Protein AF-A0A916WTD6-F1 (afdb_monomer_lite)

Foldseek 3Di:
DVVVVVVVVVVVVVVVCVVVCVCVCVVPVLLQPAPFLAADPPVLLLVLVVVVDDPLKAWFKWFRDDGRGFIWTAIQQRKIWTARGVRSHTSDIRGHDNVSSPDRFDDQQDDPVLLCVQCVVVQVPFAWGMWGDQGDVHQWIWTFGDDDDRTWIWTAHRVPRHIDTDDPPPPVPVVVCPDPCVVVVVVVVVVVVCVVVVPPDDDDDD

Organism: NCBI:txid1779358

Sequence (206 aa):
MKRLGLLILFIAAAAALWTSGVADPWIHPARHRVSGTGLLPLDSYADAAARALPAGTGLARLTLPDGRAPVTVEATDGSLIYLDPPTAAVLDVEPGDPQDAAARPPLPVLPLTAVLLAARPLVNGAPLRRIDWPGGHAPDWTLRFAGRGRGATVKVADDTGTATPARAERASVARAARGPWAWIGAAAVLGAALVALGLRRRPKRR

pLDDT: mean 82.31, std 17.65, range [43.88, 98.5]

Radius of gyration: 22.88 Å; chains: 1; bounding box: 40×51×81 Å

Structure (mmCIF, N/CA/C/O backbone):
data_AF-A0A916WTD6-F1
#
_entry.id   AF-A0A916WTD6-F1
#
loop_
_atom_site.group_PDB
_atom_site.id
_atom_site.type_symbol
_atom_site.label_atom_id
_atom_site.label_alt_id
_atom_site.label_comp_id
_atom_site.label_asym_id
_atom_site.label_entity_id
_atom_site.label_seq_id
_atom_site.pdbx_PDB_ins_code
_atom_site.Cartn_x
_atom_site.Cartn_y
_atom_site.Cartn_z
_atom_site.occupancy
_atom_site.B_iso_or_equiv
_atom_site.auth_seq_id
_atom_site.auth_comp_id
_atom_site.auth_asym_id
_atom_site.auth_atom_id
_atom_site.pdbx_PDB_model_num
ATOM 1 N N . MET A 1 1 ? 8.829 25.565 -42.986 1.00 62.28 1 MET A N 1
ATOM 2 C CA . MET A 1 1 ? 8.069 25.791 -41.730 1.00 62.28 1 MET A CA 1
ATOM 3 C C . MET A 1 1 ? 7.181 24.614 -41.292 1.00 62.28 1 MET A C 1
ATOM 5 O O . MET A 1 1 ? 7.143 24.348 -40.105 1.00 62.28 1 MET A O 1
ATOM 9 N N . LYS A 1 2 ? 6.524 23.843 -42.180 1.00 66.12 2 LYS A N 1
ATOM 10 C CA . LYS A 1 2 ? 5.640 22.720 -41.764 1.00 66.12 2 LYS A CA 1
ATOM 11 C C . LYS A 1 2 ? 6.336 21.523 -41.085 1.00 66.12 2 LYS A C 1
ATOM 13 O O . LYS A 1 2 ? 5.718 20.857 -40.267 1.00 66.12 2 LYS A O 1
ATOM 18 N N . ARG A 1 3 ? 7.611 21.257 -41.396 1.00 74.25 3 ARG A N 1
ATOM 19 C CA . ARG A 1 3 ? 8.369 20.124 -40.824 1.00 74.25 3 ARG A CA 1
ATOM 20 C C . ARG A 1 3 ? 8.747 20.321 -39.347 1.00 74.25 3 ARG A C 1
ATOM 22 O O . ARG A 1 3 ? 8.860 19.342 -38.626 1.00 74.25 3 ARG A O 1
ATOM 29 N N . LEU A 1 4 ? 8.874 21.572 -38.895 1.00 78.69 4 LEU A N 1
ATOM 30 C CA . LEU A 1 4 ? 9.248 21.886 -37.512 1.00 78.69 4 LEU A CA 1
ATOM 31 C C . LEU A 1 4 ? 8.091 21.633 -36.529 1.00 78.69 4 LEU A C 1
ATOM 33 O O . LEU A 1 4 ? 8.305 21.075 -35.462 1.00 78.69 4 LEU A O 1
ATOM 37 N N . GLY A 1 5 ? 6.853 21.967 -36.915 1.00 78.00 5 GLY A N 1
ATOM 38 C CA . GLY A 1 5 ? 5.676 21.725 -36.069 1.00 78.00 5 GLY A CA 1
ATOM 39 C C . GLY A 1 5 ? 5.383 20.238 -35.838 1.00 78.00 5 GLY A C 1
ATOM 40 O O . GLY A 1 5 ? 5.011 19.854 -34.735 1.00 78.00 5 GLY A O 1
ATOM 41 N N . LEU A 1 6 ? 5.610 19.392 -36.851 1.00 85.12 6 LEU A N 1
ATOM 42 C CA . LEU A 1 6 ? 5.445 17.940 -36.718 1.00 85.12 6 LEU A CA 1
ATOM 43 C C . LEU A 1 6 ? 6.483 17.333 -35.762 1.00 85.12 6 LEU A C 1
ATOM 45 O O . LEU A 1 6 ? 6.143 16.464 -34.966 1.00 85.12 6 LEU A O 1
ATOM 49 N N . LEU A 1 7 ? 7.726 17.819 -35.817 1.00 84.75 7 LEU A N 1
ATOM 50 C CA . LEU A 1 7 ? 8.800 17.361 -34.938 1.00 84.75 7 LEU A CA 1
ATOM 51 C C . LEU A 1 7 ? 8.510 17.696 -33.467 1.00 84.75 7 LEU A C 1
ATOM 53 O O . LEU A 1 7 ? 8.631 16.826 -32.611 1.00 84.75 7 LEU A O 1
ATOM 57 N N . ILE A 1 8 ? 8.067 18.925 -33.178 1.00 84.44 8 ILE A N 1
ATOM 58 C CA . ILE A 1 8 ? 7.722 19.348 -31.809 1.00 84.44 8 ILE A CA 1
ATOM 59 C C . ILE A 1 8 ? 6.567 18.506 -31.249 1.00 84.44 8 ILE A C 1
ATOM 61 O O . ILE A 1 8 ? 6.623 18.082 -30.097 1.00 84.44 8 ILE A O 1
ATOM 65 N N . LEU A 1 9 ? 5.550 18.208 -32.067 1.00 87.19 9 LEU A N 1
ATOM 66 C CA . LEU A 1 9 ? 4.433 17.356 -31.653 1.00 87.19 9 LEU A CA 1
ATOM 67 C C . LEU A 1 9 ? 4.896 15.934 -31.302 1.00 87.19 9 LEU A C 1
ATOM 69 O O . LEU A 1 9 ? 4.457 15.382 -30.298 1.00 87.19 9 LEU A O 1
ATOM 73 N N . PHE A 1 10 ? 5.804 15.361 -32.096 1.00 84.62 10 PHE A N 1
ATOM 74 C CA . PHE A 1 10 ? 6.371 14.039 -31.823 1.00 84.62 10 PHE A CA 1
ATOM 75 C C . PHE A 1 10 ? 7.172 14.005 -30.518 1.00 84.62 10 PHE A C 1
ATOM 77 O O . PHE A 1 10 ? 7.020 13.067 -29.742 1.00 84.62 10 PHE A O 1
ATOM 84 N N . ILE A 1 11 ? 7.977 15.037 -30.246 1.00 84.19 11 ILE A N 1
ATOM 85 C CA . ILE A 1 11 ? 8.755 15.136 -29.002 1.00 84.19 11 ILE A CA 1
ATOM 86 C C . ILE A 1 11 ? 7.822 15.246 -27.790 1.00 84.19 11 ILE A C 1
ATOM 88 O O . ILE A 1 11 ? 8.019 14.545 -26.801 1.00 84.19 11 ILE A O 1
ATOM 92 N N . ALA A 1 12 ? 6.774 16.070 -27.873 1.00 78.00 12 ALA A N 1
ATOM 93 C CA . ALA A 1 12 ? 5.800 16.207 -26.793 1.00 78.00 12 ALA A CA 1
ATOM 94 C C . ALA A 1 12 ? 5.032 14.899 -26.534 1.00 78.00 12 ALA A C 1
ATOM 96 O O . ALA A 1 12 ? 4.837 14.516 -25.382 1.00 78.00 12 ALA A O 1
ATOM 97 N N . ALA A 1 13 ? 4.638 14.187 -27.595 1.00 75.00 13 ALA A N 1
ATOM 98 C CA . ALA A 1 13 ? 3.977 12.890 -27.478 1.00 75.00 13 ALA A CA 1
ATOM 99 C C . ALA A 1 13 ? 4.906 11.823 -26.875 1.00 75.00 13 ALA A C 1
ATOM 101 O O . ALA A 1 13 ? 4.480 11.066 -26.006 1.00 75.00 13 ALA A O 1
ATOM 102 N N . ALA A 1 14 ? 6.177 11.792 -27.283 1.00 75.25 14 ALA A N 1
ATOM 103 C CA . ALA A 1 14 ? 7.173 10.881 -26.725 1.00 75.25 14 ALA A CA 1
ATOM 104 C C . ALA A 1 14 ? 7.442 11.166 -25.239 1.00 75.25 14 ALA A C 1
ATOM 106 O O . ALA A 1 14 ? 7.468 10.237 -24.437 1.00 75.25 14 ALA A O 1
ATOM 107 N N . ALA A 1 15 ? 7.560 12.441 -24.855 1.00 73.44 15 ALA A N 1
ATOM 108 C CA . ALA A 1 15 ? 7.724 12.841 -23.460 1.00 73.44 15 ALA A CA 1
ATOM 109 C C . ALA A 1 15 ? 6.506 12.450 -22.603 1.00 73.44 15 ALA A C 1
ATOM 111 O O . ALA A 1 15 ? 6.673 11.916 -21.511 1.00 73.44 15 ALA A O 1
ATOM 112 N N . ALA A 1 16 ? 5.285 12.647 -23.111 1.00 71.88 16 ALA A N 1
ATOM 113 C CA . ALA A 1 16 ? 4.060 12.240 -22.419 1.00 71.88 16 ALA A CA 1
ATOM 114 C C . ALA A 1 16 ? 3.939 10.712 -22.271 1.00 71.88 16 ALA A C 1
ATOM 116 O O . ALA A 1 16 ? 3.434 10.217 -21.263 1.00 71.88 16 ALA A O 1
ATOM 117 N N . LEU A 1 17 ? 4.410 9.949 -23.260 1.00 71.69 17 LEU A N 1
ATOM 118 C CA . LEU A 1 17 ? 4.449 8.488 -23.182 1.00 71.69 17 LEU A CA 1
ATOM 119 C C . LEU A 1 17 ? 5.461 8.008 -22.132 1.00 71.69 17 LEU A C 1
ATOM 121 O O . LEU A 1 17 ? 5.194 7.062 -21.397 1.00 71.69 17 LEU A O 1
ATOM 125 N N . TRP A 1 18 ? 6.602 8.688 -22.032 1.00 68.75 18 TRP A N 1
ATOM 126 C CA . TRP A 1 18 ? 7.618 8.391 -21.025 1.00 68.75 18 TRP A CA 1
ATOM 127 C C . TRP A 1 18 ? 7.117 8.643 -19.600 1.00 68.75 18 TRP A C 1
ATOM 129 O O . TRP A 1 18 ? 7.332 7.819 -18.719 1.00 68.75 18 TRP A O 1
ATOM 139 N N . THR A 1 19 ? 6.384 9.734 -19.370 1.00 69.50 19 THR A N 1
ATOM 140 C CA . THR A 1 19 ? 5.889 10.079 -18.026 1.00 69.50 19 THR A CA 1
ATOM 141 C C . THR A 1 19 ? 4.649 9.299 -17.593 1.00 69.50 19 THR A C 1
ATOM 143 O O . THR A 1 19 ? 4.322 9.286 -16.410 1.00 69.50 19 THR A O 1
ATOM 146 N N . SER A 1 20 ? 3.947 8.640 -18.517 1.00 67.62 20 SER A N 1
ATOM 147 C CA . SER A 1 20 ? 2.714 7.895 -18.218 1.00 67.62 20 SER A CA 1
ATOM 148 C C . SER A 1 20 ? 2.947 6.448 -17.773 1.00 67.62 20 SER A C 1
ATOM 150 O O . SER A 1 20 ? 1.980 5.729 -17.528 1.00 67.62 20 SER A O 1
ATOM 152 N N . GLY A 1 21 ? 4.205 6.002 -17.664 1.00 72.69 21 GLY A N 1
ATOM 153 C CA . GLY A 1 21 ? 4.559 4.656 -17.194 1.00 72.69 21 GLY A CA 1
ATOM 154 C C . GLY A 1 21 ? 4.261 3.528 -18.190 1.00 72.69 21 GLY A C 1
ATOM 155 O O . GLY A 1 21 ? 4.584 2.376 -17.931 1.00 72.69 21 GLY A O 1
ATOM 156 N N . VAL A 1 22 ? 3.702 3.827 -19.368 1.00 80.81 22 VAL A N 1
ATOM 157 C CA . VAL A 1 22 ? 3.390 2.821 -20.407 1.00 80.81 22 VAL A CA 1
ATOM 158 C C . VAL A 1 22 ? 4.637 2.202 -21.037 1.00 80.81 22 VAL A C 1
ATOM 160 O O . VAL A 1 22 ? 4.557 1.115 -21.605 1.00 80.81 22 VAL A O 1
ATOM 163 N N . ALA A 1 23 ? 5.782 2.880 -20.942 1.00 84.19 23 ALA A N 1
ATOM 164 C CA . ALA A 1 23 ? 7.065 2.351 -21.392 1.00 84.19 23 ALA A CA 1
ATOM 165 C C . ALA A 1 23 ? 7.711 1.395 -20.372 1.00 84.19 23 ALA A C 1
ATOM 167 O O . ALA A 1 23 ? 8.549 0.585 -20.763 1.00 84.19 23 ALA A O 1
ATOM 168 N N . ASP A 1 24 ? 7.313 1.452 -19.098 1.00 86.12 24 ASP A N 1
ATOM 169 C CA . ASP A 1 24 ? 7.965 0.701 -18.019 1.00 86.12 24 ASP A CA 1
ATOM 170 C C . ASP A 1 24 ? 7.970 -0.826 -18.256 1.00 86.12 24 ASP A C 1
ATOM 172 O O . ASP A 1 24 ? 9.040 -1.425 -18.154 1.00 86.12 24 ASP A O 1
ATOM 176 N N . PRO A 1 25 ? 6.881 -1.470 -18.733 1.00 89.62 25 PRO A N 1
ATOM 177 C CA . PRO A 1 25 ? 6.908 -2.901 -19.055 1.00 89.62 25 PRO A CA 1
ATOM 178 C C . PRO A 1 25 ? 7.885 -3.297 -20.165 1.00 89.62 25 PRO A C 1
ATOM 180 O O . PRO A 1 25 ? 8.308 -4.450 -20.231 1.00 89.62 25 PRO A O 1
ATOM 183 N N . TRP A 1 26 ? 8.238 -2.364 -21.050 1.00 89.69 26 TRP A N 1
ATOM 184 C CA . TRP A 1 26 ? 9.166 -2.612 -22.153 1.00 89.69 26 TRP A CA 1
ATOM 185 C C . TRP A 1 26 ? 10.620 -2.451 -21.719 1.00 89.69 26 TRP A C 1
ATOM 187 O O . TRP A 1 26 ? 11.481 -3.195 -22.183 1.00 89.69 26 TRP A O 1
ATOM 197 N N . ILE A 1 27 ? 10.887 -1.486 -20.838 1.00 91.69 27 ILE A N 1
ATOM 198 C CA . ILE A 1 27 ? 12.232 -1.184 -20.335 1.00 91.69 27 ILE A CA 1
ATOM 199 C C . ILE A 1 27 ? 12.608 -2.162 -19.216 1.00 91.69 27 ILE A C 1
ATOM 201 O O . ILE A 1 27 ? 13.723 -2.680 -19.190 1.00 91.69 27 ILE A O 1
ATOM 205 N N . HIS A 1 28 ? 11.655 -2.478 -18.339 1.00 92.94 28 HIS A N 1
ATOM 206 C CA . HIS A 1 28 ? 11.843 -3.326 -17.168 1.00 92.94 28 HIS A CA 1
ATOM 207 C C . HIS A 1 28 ? 10.878 -4.520 -17.179 1.00 92.94 28 HIS A C 1
ATOM 209 O O . HIS A 1 28 ? 10.047 -4.672 -16.282 1.00 92.94 28 HIS A O 1
ATOM 215 N N . PRO A 1 29 ? 10.986 -5.432 -18.164 1.00 94.81 29 PRO A N 1
ATOM 216 C CA . PRO A 1 29 ? 10.036 -6.532 -18.313 1.00 94.81 29 PRO A CA 1
ATOM 217 C C . PRO A 1 29 ? 10.002 -7.468 -17.098 1.00 94.81 29 PRO A C 1
ATOM 219 O O . PRO A 1 29 ? 8.979 -8.098 -16.849 1.00 94.81 29 PRO A O 1
ATOM 222 N N . ALA A 1 30 ? 11.091 -7.555 -16.323 1.00 94.38 30 ALA A N 1
ATOM 223 C CA . ALA A 1 30 ? 11.148 -8.351 -15.098 1.00 94.38 30 ALA A CA 1
ATOM 224 C C . ALA A 1 30 ? 10.125 -7.888 -14.040 1.00 94.38 30 ALA A C 1
ATOM 226 O O . ALA A 1 30 ? 9.460 -8.738 -13.449 1.00 94.38 30 ALA A O 1
ATOM 227 N N . ARG A 1 31 ? 9.908 -6.570 -13.893 1.00 94.62 31 ARG A N 1
ATOM 228 C CA . ARG A 1 31 ? 8.945 -5.965 -12.948 1.00 94.62 31 ARG A CA 1
ATOM 229 C C . ARG A 1 31 ? 7.499 -6.378 -13.216 1.00 94.62 31 ARG A C 1
ATOM 231 O O . ARG A 1 31 ? 6.668 -6.347 -12.317 1.00 94.62 31 ARG A O 1
ATOM 238 N N . HIS A 1 32 ? 7.202 -6.782 -14.453 1.00 94.50 32 HIS A N 1
ATOM 239 C CA . HIS A 1 32 ? 5.848 -7.080 -14.931 1.00 94.50 32 HIS A CA 1
ATOM 240 C C . HIS A 1 32 ? 5.604 -8.570 -15.187 1.00 94.50 32 HIS A C 1
ATOM 242 O O . HIS A 1 32 ? 4.541 -8.940 -15.688 1.00 94.50 32 HIS A O 1
ATOM 248 N N . ARG A 1 33 ? 6.548 -9.455 -14.832 1.00 94.94 33 ARG A N 1
ATOM 249 C CA . ARG A 1 33 ? 6.360 -10.917 -14.898 1.00 94.94 33 ARG A CA 1
ATOM 250 C C . ARG A 1 33 ? 5.518 -11.430 -13.729 1.00 94.94 33 ARG A C 1
ATOM 252 O O . ARG A 1 33 ? 5.967 -12.256 -12.941 1.00 94.94 33 ARG A O 1
ATOM 259 N N . VAL A 1 34 ? 4.284 -10.949 -13.638 1.00 96.44 34 VAL A N 1
ATOM 260 C CA . VAL A 1 34 ? 3.320 -11.430 -12.646 1.00 96.44 34 VAL A CA 1
ATOM 261 C C . VAL A 1 34 ? 2.823 -12.828 -13.015 1.00 96.44 34 VAL A C 1
ATOM 263 O O . VAL A 1 34 ? 2.502 -13.104 -14.175 1.00 96.44 34 VAL A O 1
ATOM 266 N N . SER A 1 35 ? 2.740 -13.720 -12.035 1.00 96.38 35 SER A N 1
ATOM 267 C CA . SER A 1 35 ? 2.304 -15.105 -12.234 1.00 96.38 35 SER A CA 1
ATOM 268 C C . SER A 1 35 ? 0.776 -15.250 -12.259 1.00 96.38 35 SER A C 1
ATOM 270 O O . SER A 1 35 ? 0.247 -16.253 -12.742 1.00 96.38 35 SER A O 1
ATOM 272 N N . GLY A 1 36 ? 0.039 -14.228 -11.809 1.00 95.44 36 GLY A N 1
ATOM 273 C CA . GLY A 1 36 ? -1.421 -14.216 -11.794 1.00 95.44 36 GLY A CA 1
ATOM 274 C C . GLY A 1 36 ? -2.015 -12.917 -11.246 1.00 95.44 36 GLY A C 1
ATOM 275 O O . GLY A 1 36 ? -1.309 -11.947 -10.997 1.00 95.44 36 GLY A O 1
ATOM 276 N N . THR A 1 37 ? -3.339 -12.900 -11.070 1.00 95.62 37 THR A N 1
ATOM 277 C CA . THR A 1 37 ? -4.095 -11.739 -10.550 1.00 95.62 37 THR A CA 1
ATOM 278 C C . THR A 1 37 ? -4.685 -11.971 -9.158 1.00 95.62 37 THR A C 1
ATOM 280 O O . THR A 1 37 ? -5.452 -11.142 -8.674 1.00 95.62 37 THR A O 1
ATOM 283 N N . GLY A 1 38 ? -4.410 -13.124 -8.540 1.00 96.25 38 GLY A N 1
ATOM 284 C CA . GLY A 1 38 ? -4.837 -13.397 -7.169 1.00 96.25 38 GLY A CA 1
ATOM 285 C C . GLY A 1 38 ? -4.124 -12.453 -6.207 1.00 96.25 38 GLY A C 1
ATOM 286 O O . GLY A 1 38 ? -2.925 -12.241 -6.355 1.00 96.25 38 GLY A O 1
ATOM 287 N N . LEU A 1 39 ? -4.854 -11.878 -5.250 1.00 97.19 39 LEU A N 1
ATOM 288 C CA . LEU A 1 39 ? -4.262 -11.075 -4.182 1.00 97.19 39 LEU A CA 1
ATOM 289 C C . LEU A 1 39 ? -4.179 -11.900 -2.896 1.00 97.19 39 LEU A C 1
ATOM 291 O O . LEU A 1 39 ? -5.141 -12.575 -2.525 1.00 97.19 39 LEU A O 1
ATOM 295 N N . LEU A 1 40 ? -3.035 -11.817 -2.224 1.00 97.62 40 LEU A N 1
ATOM 296 C CA . LEU A 1 40 ? -2.794 -12.351 -0.890 1.00 97.62 40 LEU A CA 1
ATOM 297 C C . LEU A 1 40 ? -3.265 -11.364 0.194 1.00 97.62 40 LEU A C 1
ATOM 299 O O . LEU A 1 40 ? -3.562 -10.200 -0.105 1.00 97.62 40 LEU A O 1
ATOM 303 N N . PRO A 1 41 ? -3.335 -11.801 1.466 1.00 96.50 41 PRO A N 1
ATOM 304 C CA . PRO A 1 41 ? -3.469 -10.886 2.593 1.00 96.50 41 PRO A CA 1
ATOM 305 C C . PRO A 1 41 ? -2.389 -9.795 2.566 1.00 96.50 41 PRO A C 1
ATOM 307 O O . PRO A 1 41 ? -1.238 -10.048 2.220 1.00 96.50 41 PRO A O 1
ATOM 310 N N . LEU A 1 42 ? -2.762 -8.574 2.953 1.00 96.00 42 LEU A N 1
ATOM 311 C CA . LEU A 1 42 ? -1.885 -7.400 2.861 1.00 96.00 42 LEU A CA 1
ATOM 312 C C . LEU A 1 42 ? -0.602 -7.527 3.685 1.00 96.00 42 LEU A C 1
ATOM 314 O O . LEU A 1 42 ? 0.452 -7.086 3.228 1.00 96.00 42 LEU A O 1
ATOM 318 N N . ASP A 1 43 ? -0.686 -8.175 4.848 1.00 95.56 43 ASP A N 1
ATOM 319 C CA . ASP A 1 43 ? 0.471 -8.426 5.708 1.00 95.56 43 ASP A CA 1
ATOM 320 C C . ASP A 1 43 ? 1.540 -9.259 4.979 1.00 95.56 43 ASP A C 1
ATOM 322 O O . ASP A 1 43 ? 2.726 -8.992 5.122 1.00 95.56 43 ASP A O 1
ATOM 326 N N . SER A 1 44 ? 1.148 -10.174 4.080 1.00 97.38 44 SER A N 1
ATOM 327 C CA . SER A 1 44 ? 2.103 -10.970 3.295 1.00 97.38 44 SER A CA 1
ATOM 328 C C . SER A 1 44 ? 2.971 -10.113 2.370 1.00 97.38 44 SER A C 1
ATOM 330 O O . SER A 1 44 ? 4.158 -10.395 2.208 1.00 97.38 44 SER A O 1
ATOM 332 N N . TYR A 1 45 ? 2.407 -9.054 1.782 1.00 98.06 45 TYR A N 1
ATOM 333 C CA . TYR A 1 45 ? 3.174 -8.114 0.962 1.00 98.06 45 TYR A CA 1
ATOM 334 C C . TYR A 1 45 ? 4.049 -7.197 1.814 1.00 98.06 45 TYR A C 1
ATOM 336 O O . TYR A 1 45 ? 5.194 -6.948 1.445 1.00 98.06 45 TYR A O 1
ATOM 344 N N . ALA A 1 46 ? 3.526 -6.709 2.944 1.00 96.25 46 ALA A N 1
ATOM 345 C CA . ALA A 1 46 ? 4.287 -5.872 3.868 1.00 96.25 46 ALA A CA 1
ATOM 346 C C . ALA A 1 46 ? 5.505 -6.630 4.425 1.00 96.25 46 ALA A C 1
ATOM 348 O O . ALA A 1 46 ? 6.615 -6.104 4.392 1.00 96.25 46 ALA A O 1
ATOM 349 N N . ASP A 1 47 ? 5.327 -7.889 4.829 1.00 96.50 47 ASP A N 1
ATOM 350 C CA . ASP A 1 47 ? 6.400 -8.762 5.313 1.00 96.50 47 ASP A CA 1
ATOM 351 C C . ASP A 1 47 ? 7.427 -9.077 4.216 1.00 96.50 47 ASP A C 1
ATOM 353 O O . ASP A 1 47 ? 8.636 -9.069 4.457 1.00 96.50 47 ASP A O 1
ATOM 357 N N . ALA A 1 48 ? 6.968 -9.363 2.992 1.00 97.94 48 ALA A N 1
ATOM 358 C CA . ALA A 1 48 ? 7.857 -9.603 1.858 1.00 97.94 48 ALA A CA 1
ATOM 359 C C . ALA A 1 48 ? 8.700 -8.366 1.523 1.00 97.94 48 ALA A C 1
ATOM 361 O O . ALA A 1 48 ? 9.914 -8.491 1.362 1.00 97.94 48 ALA A O 1
ATOM 362 N N . ALA A 1 49 ? 8.081 -7.184 1.487 1.00 97.06 49 ALA A N 1
ATOM 363 C CA . ALA A 1 49 ? 8.781 -5.929 1.254 1.00 97.06 49 ALA A CA 1
ATOM 364 C C . ALA A 1 49 ? 9.764 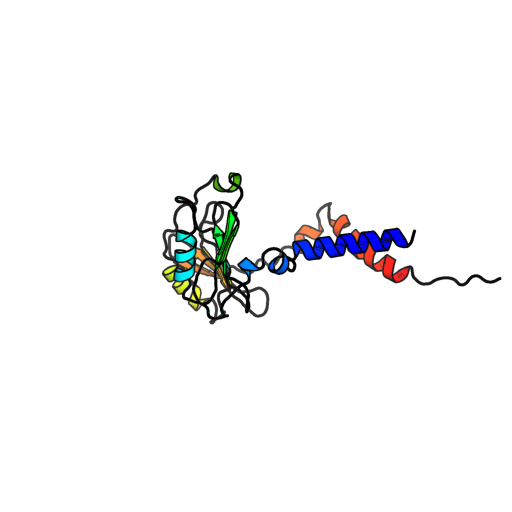-5.603 2.384 1.00 97.06 49 ALA A C 1
ATOM 366 O O . ALA A 1 49 ? 10.917 -5.289 2.110 1.00 97.06 49 ALA A O 1
ATOM 367 N N . ALA A 1 50 ? 9.361 -5.754 3.649 1.00 94.94 50 ALA A N 1
ATOM 368 C CA . ALA A 1 50 ? 10.227 -5.500 4.799 1.00 94.94 50 ALA A CA 1
ATOM 369 C C . ALA A 1 50 ? 11.492 -6.377 4.794 1.00 94.94 50 ALA A C 1
ATOM 371 O O . ALA A 1 50 ? 12.558 -5.911 5.182 1.00 94.94 50 ALA A O 1
ATOM 372 N N . ARG A 1 51 ? 11.405 -7.625 4.308 1.00 96.94 51 ARG A N 1
ATOM 373 C CA . ARG A 1 51 ? 12.573 -8.511 4.137 1.00 96.94 51 ARG A CA 1
ATOM 374 C C . ARG A 1 51 ? 13.494 -8.112 2.985 1.00 96.94 51 ARG A C 1
ATOM 376 O O . ARG A 1 51 ? 14.662 -8.486 3.005 1.00 96.94 51 ARG A O 1
ATOM 383 N N . ALA A 1 52 ? 12.971 -7.416 1.979 1.00 96.56 52 ALA A N 1
ATOM 384 C CA . ALA A 1 52 ? 13.747 -6.941 0.837 1.00 96.56 52 ALA A CA 1
ATOM 385 C C . ALA A 1 52 ? 14.483 -5.624 1.131 1.00 96.56 52 ALA A C 1
ATOM 387 O O . ALA A 1 52 ? 15.412 -5.271 0.406 1.00 96.56 52 ALA A O 1
ATOM 388 N N . LEU A 1 53 ? 14.068 -4.896 2.172 1.00 93.50 53 LEU A N 1
ATOM 389 C CA . LEU A 1 53 ? 14.632 -3.598 2.515 1.00 93.50 53 LEU A CA 1
ATOM 390 C C . LEU A 1 53 ? 15.905 -3.697 3.365 1.00 93.50 53 LEU A C 1
ATOM 392 O O . LEU A 1 53 ? 16.042 -4.609 4.187 1.00 93.50 53 LEU A O 1
ATOM 396 N N . PRO A 1 54 ? 16.824 -2.721 3.229 1.00 90.12 54 PRO A N 1
ATOM 397 C CA . PRO A 1 54 ? 17.916 -2.542 4.172 1.00 90.12 54 PRO A CA 1
ATOM 398 C C . PRO A 1 54 ? 17.405 -2.346 5.605 1.00 90.12 54 PRO A C 1
ATOM 400 O O . PRO A 1 54 ? 16.335 -1.782 5.850 1.00 90.12 54 PRO A O 1
ATOM 403 N N . ALA A 1 55 ? 18.208 -2.773 6.579 1.00 87.25 55 ALA A N 1
ATOM 404 C CA . ALA A 1 55 ? 17.881 -2.577 7.984 1.00 87.25 55 ALA A CA 1
ATOM 405 C C . ALA A 1 55 ? 17.736 -1.080 8.307 1.00 87.25 55 ALA A C 1
ATOM 407 O O . ALA A 1 55 ? 18.645 -0.289 8.067 1.00 87.25 55 ALA A O 1
ATOM 408 N N . GLY A 1 56 ? 16.600 -0.707 8.899 1.00 85.38 56 GLY A N 1
ATOM 409 C CA . GLY A 1 56 ? 16.304 0.675 9.284 1.00 85.38 56 GLY A CA 1
ATOM 410 C C . GLY A 1 56 ? 15.423 1.440 8.296 1.00 85.38 56 GLY A C 1
ATOM 411 O O . GLY A 1 56 ? 14.870 2.464 8.699 1.00 85.38 56 GLY A O 1
ATOM 412 N N . THR A 1 57 ? 15.215 0.930 7.079 1.00 89.94 57 THR A N 1
ATOM 413 C CA . THR A 1 57 ? 14.246 1.493 6.132 1.00 89.94 57 THR A CA 1
ATOM 414 C C . THR A 1 57 ? 12.830 1.026 6.485 1.00 89.94 57 THR A C 1
ATOM 416 O O . THR A 1 57 ? 12.593 -0.154 6.749 1.00 89.94 57 THR A O 1
ATOM 419 N N . GLY A 1 58 ? 11.879 1.962 6.530 1.00 91.50 58 GLY A N 1
ATOM 420 C CA . GLY A 1 58 ? 10.467 1.675 6.774 1.00 91.50 58 GLY A CA 1
ATOM 421 C C . GLY A 1 58 ? 9.663 1.541 5.482 1.00 91.50 58 GLY A C 1
ATOM 422 O O . GLY A 1 58 ? 10.114 1.921 4.402 1.00 91.50 58 GLY A O 1
ATOM 423 N N . LEU A 1 59 ? 8.435 1.042 5.605 1.00 93.75 59 LEU A N 1
ATOM 424 C CA . LEU A 1 59 ? 7.447 1.098 4.528 1.00 93.75 59 LEU A CA 1
ATOM 425 C C . LEU A 1 59 ? 6.778 2.474 4.539 1.00 93.75 59 LEU A C 1
ATOM 427 O O . LEU A 1 59 ? 6.362 2.942 5.596 1.00 93.75 59 LEU A O 1
ATOM 431 N N . ALA A 1 60 ? 6.661 3.112 3.377 1.00 93.56 60 ALA A N 1
ATOM 432 C CA . ALA A 1 60 ? 5.958 4.383 3.220 1.00 93.56 60 ALA A CA 1
ATOM 433 C C . ALA A 1 60 ? 4.583 4.182 2.575 1.00 93.56 60 ALA A C 1
ATOM 435 O O . ALA A 1 60 ? 3.590 4.782 2.996 1.00 93.56 60 ALA A O 1
ATOM 436 N N . ARG A 1 61 ? 4.499 3.323 1.554 1.00 95.00 61 ARG A N 1
ATOM 437 C CA . ARG A 1 61 ? 3.270 3.114 0.785 1.00 95.00 61 ARG A CA 1
ATOM 438 C C . ARG A 1 61 ? 3.212 1.728 0.174 1.00 95.00 61 ARG A C 1
ATOM 440 O O . ARG A 1 61 ? 4.210 1.207 -0.294 1.00 95.00 61 ARG A O 1
ATOM 447 N N . LEU A 1 62 ? 2.009 1.180 0.079 1.00 97.25 62 LEU A N 1
ATOM 448 C CA . LEU A 1 62 ? 1.703 -0.045 -0.652 1.00 97.25 62 LEU A CA 1
ATOM 449 C C . LEU A 1 62 ? 0.548 0.244 -1.600 1.00 97.25 62 LEU A C 1
ATOM 451 O O . LEU A 1 62 ? -0.499 0.736 -1.175 1.00 97.25 62 LEU A O 1
ATOM 455 N N . THR A 1 63 ? 0.725 -0.072 -2.878 1.00 97.44 63 THR A N 1
ATOM 456 C CA . THR A 1 63 ? -0.288 0.094 -3.921 1.00 97.44 63 THR A CA 1
ATOM 457 C C . THR A 1 63 ? -0.642 -1.264 -4.513 1.00 97.44 63 THR A C 1
ATOM 459 O O . THR A 1 63 ? 0.218 -2.010 -4.978 1.00 97.44 63 THR A O 1
ATOM 462 N N . LEU A 1 64 ? -1.934 -1.581 -4.492 1.00 97.25 64 LEU A N 1
ATOM 463 C CA . LEU A 1 64 ? -2.481 -2.790 -5.085 1.00 97.25 64 LEU A CA 1
ATOM 464 C C . LEU A 1 64 ? -2.815 -2.549 -6.563 1.00 97.25 64 LEU A C 1
ATOM 466 O O . LEU A 1 64 ? -3.399 -1.511 -6.892 1.00 97.25 64 LEU A O 1
ATOM 470 N N . PRO A 1 65 ? -2.506 -3.509 -7.447 1.00 95.62 65 PRO A N 1
ATOM 471 C CA . PRO A 1 65 ? -2.725 -3.361 -8.871 1.00 95.62 65 PRO A CA 1
ATOM 472 C C . PRO A 1 65 ? -4.208 -3.405 -9.243 1.00 95.62 65 PRO A C 1
ATOM 474 O O . PRO A 1 65 ? -5.051 -4.029 -8.586 1.00 95.62 65 PRO A O 1
ATOM 477 N N . ASP A 1 66 ? -4.504 -2.796 -10.386 1.00 88.94 66 ASP A N 1
ATOM 478 C CA . ASP A 1 66 ? -5.697 -3.089 -11.166 1.00 88.94 66 ASP A CA 1
ATOM 479 C C . ASP A 1 66 ? -5.334 -4.136 -12.233 1.00 88.94 66 ASP A C 1
ATOM 481 O O . ASP A 1 66 ? -4.624 -3.851 -13.195 1.00 88.94 66 ASP A O 1
ATOM 485 N N . GLY A 1 67 ? -5.805 -5.375 -12.072 1.00 91.44 67 GLY A N 1
ATOM 486 C CA . GLY A 1 67 ? -5.588 -6.437 -13.060 1.00 91.44 67 GLY A CA 1
ATOM 487 C C . GLY A 1 67 ? -4.206 -7.097 -12.974 1.00 91.44 67 GLY A C 1
ATOM 488 O O . GLY A 1 67 ? -3.848 -7.632 -11.931 1.00 91.44 67 GLY A O 1
ATOM 489 N N . ARG A 1 68 ? -3.470 -7.137 -14.096 1.00 92.19 68 ARG A N 1
ATOM 490 C CA . ARG A 1 68 ? -2.198 -7.879 -14.269 1.00 92.19 68 ARG A CA 1
ATOM 491 C C . ARG A 1 68 ? -0.948 -7.009 -14.078 1.00 92.19 68 ARG A C 1
ATOM 493 O O . ARG A 1 68 ? 0.014 -7.138 -14.825 1.00 92.19 68 ARG A O 1
ATOM 500 N N . ALA A 1 69 ? -0.984 -6.103 -13.114 1.00 95.12 69 ALA A N 1
ATOM 501 C CA . ALA A 1 69 ? 0.178 -5.307 -12.731 1.00 95.12 69 ALA A CA 1
ATOM 502 C C . ALA A 1 69 ? 0.790 -5.862 -11.431 1.00 95.12 69 ALA A C 1
ATOM 504 O O . ALA A 1 69 ? 0.090 -6.562 -10.693 1.00 95.12 69 ALA A O 1
ATOM 505 N N . PRO A 1 70 ? 2.071 -5.586 -11.142 1.00 97.38 70 PRO A N 1
ATOM 506 C CA . PRO A 1 70 ? 2.673 -5.942 -9.861 1.00 97.38 70 PRO A CA 1
ATOM 507 C C . PRO A 1 70 ? 2.054 -5.143 -8.706 1.00 97.38 70 PRO A C 1
ATOM 509 O O . PRO A 1 70 ? 1.523 -4.046 -8.895 1.00 97.38 70 PRO A O 1
ATOM 512 N N . VAL A 1 71 ? 2.160 -5.679 -7.490 1.00 98.06 71 VAL A N 1
ATOM 513 C CA . VAL A 1 71 ? 1.992 -4.879 -6.268 1.00 98.06 71 VAL A CA 1
ATOM 514 C C . VAL A 1 71 ? 3.247 -4.031 -6.107 1.00 98.06 71 VAL A C 1
ATOM 516 O O . VAL A 1 71 ? 4.353 -4.553 -6.221 1.00 98.06 71 VAL A O 1
ATOM 519 N N . THR A 1 72 ? 3.089 -2.737 -5.845 1.00 97.69 72 THR A N 1
ATOM 520 C CA . THR A 1 72 ? 4.230 -1.842 -5.625 1.00 97.69 72 THR A CA 1
ATOM 521 C C . THR A 1 72 ? 4.282 -1.385 -4.180 1.00 97.69 72 THR A C 1
ATOM 523 O O . THR A 1 72 ? 3.264 -1.011 -3.591 1.00 97.69 72 THR A O 1
ATOM 526 N N . VAL A 1 73 ? 5.476 -1.422 -3.601 1.00 97.25 73 VAL A N 1
ATOM 527 C CA . VAL A 1 73 ? 5.742 -0.958 -2.242 1.00 97.25 73 VAL A CA 1
ATOM 528 C C . VAL A 1 73 ? 6.844 0.086 -2.294 1.00 97.25 73 VAL A C 1
ATOM 530 O O . VAL A 1 73 ? 7.928 -0.177 -2.794 1.00 97.25 73 VAL A O 1
ATOM 533 N N . GLU A 1 74 ? 6.546 1.277 -1.800 1.00 95.25 74 GLU A N 1
ATOM 534 C CA . GLU A 1 74 ? 7.485 2.385 -1.675 1.00 95.25 74 GLU A CA 1
ATOM 535 C C . GLU A 1 74 ? 8.006 2.415 -0.245 1.00 95.25 74 GLU A C 1
ATOM 537 O O . GLU A 1 74 ? 7.235 2.354 0.723 1.00 95.25 74 GLU A O 1
ATOM 542 N N . ALA A 1 75 ? 9.318 2.493 -0.124 1.00 94.44 75 ALA A N 1
ATOM 543 C CA . ALA A 1 75 ? 10.025 2.577 1.130 1.00 94.44 75 ALA A CA 1
ATOM 544 C C . ALA A 1 75 ? 10.291 4.036 1.510 1.00 94.44 75 ALA A C 1
ATOM 546 O O . ALA A 1 75 ? 10.132 4.958 0.713 1.00 94.44 75 ALA A O 1
ATOM 547 N N . THR A 1 76 ? 10.695 4.259 2.753 1.00 91.31 76 THR A N 1
ATOM 548 C CA . THR A 1 76 ? 10.918 5.613 3.281 1.00 91.31 76 THR A CA 1
ATOM 549 C C . THR A 1 76 ? 12.158 6.289 2.712 1.00 91.31 76 THR A C 1
ATOM 551 O O . THR A 1 76 ? 12.252 7.503 2.791 1.00 91.31 76 THR A O 1
ATOM 554 N N . ASP A 1 77 ? 13.087 5.515 2.149 1.00 91.44 77 ASP A N 1
ATOM 555 C CA . ASP A 1 77 ? 14.258 6.008 1.414 1.00 91.44 77 ASP A CA 1
ATOM 556 C C . ASP A 1 77 ? 13.984 6.206 -0.088 1.00 91.44 77 ASP A C 1
ATOM 558 O O . ASP A 1 77 ? 14.912 6.392 -0.865 1.00 91.44 77 ASP A O 1
ATOM 562 N N . GLY A 1 78 ? 12.718 6.120 -0.512 1.00 92.00 78 GLY A N 1
ATOM 563 C CA . GLY A 1 78 ? 12.311 6.257 -1.909 1.00 92.00 78 GLY A CA 1
ATOM 564 C C . GLY A 1 78 ? 12.455 4.984 -2.746 1.00 92.00 78 GLY A C 1
ATOM 565 O O . GLY A 1 78 ? 12.074 4.995 -3.916 1.00 92.00 78 GLY A O 1
ATOM 566 N N . SER A 1 79 ? 12.960 3.877 -2.186 1.00 94.62 79 SER A N 1
ATOM 567 C CA . SER A 1 79 ? 13.065 2.616 -2.930 1.00 94.62 79 SER A CA 1
ATOM 568 C C . SER A 1 79 ? 11.688 2.081 -3.324 1.00 94.62 79 SER A C 1
ATOM 570 O O . SER A 1 79 ? 10.742 2.127 -2.534 1.00 94.62 79 SER A O 1
ATOM 572 N N . LEU A 1 80 ? 11.577 1.521 -4.528 1.00 96.19 80 LEU A N 1
ATOM 573 C CA . LEU A 1 80 ? 10.366 0.885 -5.044 1.00 96.19 80 LEU A CA 1
ATOM 574 C C . LEU A 1 80 ? 10.576 -0.620 -5.198 1.00 96.19 80 LEU A C 1
ATOM 576 O O . LEU A 1 80 ? 11.422 -1.085 -5.956 1.00 96.19 80 LEU A O 1
ATOM 580 N N . ILE A 1 81 ? 9.759 -1.395 -4.499 1.00 97.75 81 ILE A N 1
ATOM 581 C CA . ILE A 1 81 ? 9.752 -2.853 -4.552 1.00 97.75 81 ILE A CA 1
ATOM 582 C C . ILE A 1 81 ? 8.549 -3.303 -5.372 1.00 97.75 81 ILE A C 1
ATOM 584 O O . ILE A 1 81 ? 7.412 -2.907 -5.105 1.00 97.75 81 ILE A O 1
ATOM 588 N N . TYR A 1 82 ? 8.802 -4.173 -6.343 1.00 98.06 82 TYR A N 1
ATOM 589 C CA . TYR A 1 82 ? 7.788 -4.765 -7.204 1.00 98.06 82 TYR A CA 1
ATOM 590 C C . TYR A 1 82 ? 7.558 -6.208 -6.759 1.00 98.06 82 TYR A C 1
ATOM 592 O O . TYR A 1 82 ? 8.495 -7.004 -6.717 1.00 98.06 82 TYR A O 1
ATOM 600 N N . LEU A 1 83 ? 6.320 -6.549 -6.409 1.00 98.50 83 LEU A N 1
ATOM 601 C CA . LEU A 1 83 ? 5.943 -7.858 -5.881 1.00 98.50 83 LEU A CA 1
ATOM 602 C C . LEU A 1 83 ? 4.947 -8.562 -6.807 1.00 98.50 83 LEU A C 1
ATOM 604 O O . LEU A 1 83 ? 4.027 -7.947 -7.356 1.00 98.50 83 LEU A O 1
ATOM 608 N N . ASP A 1 84 ? 5.097 -9.877 -6.921 1.00 98.31 84 ASP A N 1
ATOM 609 C CA . ASP A 1 84 ? 4.159 -10.746 -7.617 1.00 98.31 84 ASP A CA 1
ATOM 610 C C . ASP A 1 84 ? 2.849 -10.859 -6.816 1.00 98.31 84 ASP A C 1
ATOM 612 O O . ASP A 1 84 ? 2.878 -11.328 -5.674 1.00 98.31 84 ASP A O 1
ATOM 616 N N . PRO A 1 85 ? 1.687 -10.467 -7.369 1.00 97.94 85 PRO A N 1
ATOM 617 C CA . PRO A 1 85 ? 0.437 -10.439 -6.618 1.00 97.94 85 PRO A CA 1
ATOM 618 C C . PRO A 1 85 ? 0.068 -11.778 -5.943 1.00 97.94 85 PRO A C 1
ATOM 620 O O . PRO A 1 85 ? -0.145 -11.783 -4.733 1.00 97.94 85 PRO A O 1
ATOM 623 N N . PRO A 1 86 ? 0.034 -12.937 -6.617 1.00 97.81 86 PRO A N 1
ATOM 624 C CA . PRO A 1 86 ? -0.432 -14.169 -5.977 1.00 97.81 86 PRO A CA 1
ATOM 625 C C . PRO A 1 86 ? 0.576 -14.817 -5.019 1.00 97.81 86 PRO A C 1
ATOM 627 O O . PRO A 1 86 ? 0.174 -15.700 -4.265 1.00 97.81 86 PRO A O 1
ATOM 630 N N . THR A 1 87 ? 1.857 -14.428 -5.039 1.00 98.00 87 THR A N 1
ATOM 631 C CA . THR A 1 87 ? 2.909 -15.093 -4.242 1.00 98.00 87 THR A CA 1
ATOM 632 C C . THR A 1 87 ? 3.651 -14.171 -3.276 1.00 98.00 87 THR A C 1
ATOM 634 O O . THR A 1 87 ? 4.375 -14.662 -2.413 1.00 98.00 87 THR A O 1
ATOM 637 N N . ALA A 1 88 ? 3.494 -12.851 -3.410 1.00 98.38 88 ALA A N 1
ATOM 638 C CA . ALA A 1 88 ? 4.317 -11.834 -2.752 1.00 98.38 88 ALA A CA 1
ATOM 639 C C . ALA A 1 88 ? 5.831 -11.987 -3.013 1.00 98.38 88 ALA A C 1
ATOM 641 O O . ALA A 1 88 ? 6.643 -11.414 -2.287 1.00 98.38 88 ALA A O 1
ATOM 642 N N . ALA A 1 89 ? 6.232 -12.743 -4.042 1.00 98.19 89 ALA A N 1
ATOM 643 C CA . ALA A 1 89 ? 7.631 -12.858 -4.425 1.00 98.19 89 ALA A CA 1
ATOM 644 C C . ALA A 1 89 ? 8.152 -11.514 -4.947 1.00 98.19 89 ALA A C 1
ATOM 646 O O . ALA A 1 89 ? 7.462 -10.825 -5.699 1.00 98.19 89 ALA A O 1
ATOM 647 N N . VAL A 1 90 ? 9.377 -11.152 -4.568 1.00 98.19 90 VAL A N 1
ATOM 648 C CA . VAL A 1 90 ? 10.036 -9.943 -5.074 1.00 98.19 90 VAL A CA 1
ATOM 649 C C . VAL A 1 90 ? 10.406 -10.161 -6.538 1.00 98.19 90 VAL A C 1
ATOM 651 O O . VAL A 1 90 ? 11.165 -11.074 -6.860 1.00 98.19 90 VAL A O 1
ATOM 654 N N . LEU A 1 91 ? 9.848 -9.332 -7.416 1.00 97.88 91 LEU A N 1
ATOM 655 C CA . LEU A 1 91 ? 10.123 -9.329 -8.852 1.00 97.88 91 LEU A CA 1
ATOM 656 C C . LEU A 1 91 ? 11.326 -8.448 -9.183 1.00 97.88 91 LEU A C 1
ATOM 658 O O . LEU A 1 91 ? 12.152 -8.826 -10.010 1.00 97.88 91 LEU A O 1
ATOM 662 N N . ASP A 1 92 ? 11.403 -7.278 -8.551 1.00 97.62 92 ASP A N 1
ATOM 663 C CA . ASP A 1 92 ? 12.496 -6.323 -8.714 1.00 97.62 92 ASP A CA 1
ATOM 664 C C . ASP A 1 92 ? 12.534 -5.337 -7.538 1.00 97.62 92 ASP A C 1
ATOM 666 O O . ASP A 1 92 ? 11.524 -5.133 -6.852 1.00 97.62 92 ASP A O 1
ATOM 670 N N . VAL A 1 93 ? 13.686 -4.698 -7.346 1.00 96.88 93 VAL A N 1
ATOM 671 C CA . VAL A 1 93 ? 13.877 -3.598 -6.398 1.00 96.88 93 VAL A CA 1
ATOM 672 C C . VAL A 1 93 ? 14.589 -2.460 -7.113 1.00 96.88 93 VAL A C 1
ATOM 674 O O . VAL A 1 93 ? 15.725 -2.588 -7.562 1.00 96.88 93 VAL A O 1
ATOM 677 N N . GLU A 1 94 ? 13.912 -1.327 -7.198 1.00 95.31 94 GLU A N 1
ATOM 678 C CA . GLU A 1 94 ? 14.465 -0.074 -7.679 1.00 95.31 94 GLU A CA 1
ATOM 679 C C . GLU A 1 94 ? 14.956 0.735 -6.471 1.00 95.31 94 GLU A C 1
ATOM 681 O O . GLU A 1 94 ? 14.144 1.096 -5.617 1.00 95.31 94 GLU A O 1
ATOM 686 N N . PRO A 1 95 ? 16.272 0.975 -6.344 1.00 94.38 95 PRO A N 1
ATOM 687 C CA . PRO A 1 95 ? 16.819 1.687 -5.198 1.00 94.38 95 PRO A CA 1
ATOM 688 C C . PRO A 1 95 ? 16.399 3.160 -5.222 1.00 94.38 95 PRO A C 1
ATOM 690 O O . PRO A 1 95 ? 16.407 3.794 -6.278 1.00 94.38 95 PRO A O 1
ATOM 693 N N . GLY A 1 96 ? 16.052 3.693 -4.051 1.00 90.38 96 GLY A N 1
ATOM 694 C CA . GLY A 1 96 ? 15.752 5.110 -3.863 1.00 90.38 96 GLY A CA 1
ATOM 695 C C . GLY A 1 96 ? 17.001 5.991 -3.819 1.00 90.38 96 GLY A C 1
ATOM 696 O O . GLY A 1 96 ? 18.136 5.500 -3.852 1.00 90.38 96 GLY A O 1
ATOM 697 N N . ASP A 1 97 ? 16.797 7.307 -3.743 1.00 87.25 97 ASP A N 1
ATOM 698 C CA . ASP A 1 97 ? 17.896 8.253 -3.557 1.00 87.25 97 ASP A CA 1
ATOM 699 C C . ASP A 1 97 ? 18.393 8.178 -2.100 1.00 87.25 97 ASP A C 1
ATOM 701 O O . ASP A 1 97 ? 17.606 8.361 -1.169 1.00 87.25 97 ASP A O 1
ATOM 705 N N . PRO A 1 98 ? 19.699 7.965 -1.851 1.00 80.69 98 PRO A N 1
ATOM 706 C CA . PRO A 1 98 ? 20.259 8.021 -0.502 1.00 80.69 98 PRO A CA 1
ATOM 707 C C . PRO A 1 98 ? 19.934 9.314 0.265 1.00 80.69 98 PRO A C 1
ATOM 709 O O . PRO A 1 98 ? 19.965 9.310 1.495 1.00 80.69 98 PRO A O 1
ATOM 712 N N . GLN A 1 99 ? 19.639 10.421 -0.428 1.00 80.12 99 GLN A N 1
ATOM 713 C CA . GLN A 1 99 ? 19.222 11.682 0.193 1.00 80.12 99 GLN A CA 1
ATOM 714 C C . GLN A 1 99 ? 17.819 11.612 0.811 1.00 80.12 99 GLN A C 1
ATOM 716 O O . GLN A 1 99 ? 17.577 12.265 1.827 1.00 80.12 99 GLN A O 1
ATOM 721 N N . ASP A 1 100 ? 16.928 10.783 0.265 1.00 77.94 100 ASP A N 1
ATOM 722 C CA . ASP A 1 100 ? 15.568 10.594 0.780 1.00 77.94 100 ASP A CA 1
ATOM 723 C C . ASP A 1 100 ? 15.550 9.727 2.052 1.00 77.94 100 ASP A C 1
ATOM 725 O O . ASP A 1 100 ? 14.614 9.789 2.848 1.00 77.94 100 ASP A O 1
ATOM 729 N N . ALA A 1 101 ? 16.632 8.990 2.330 1.00 71.88 101 ALA A N 1
ATOM 730 C CA . ALA A 1 101 ? 16.782 8.165 3.532 1.00 71.88 101 ALA A CA 1
ATOM 731 C C . ALA A 1 101 ? 16.909 8.969 4.847 1.00 71.88 101 ALA A C 1
ATOM 733 O O . ALA A 1 101 ? 16.953 8.384 5.933 1.00 71.88 101 ALA A O 1
ATOM 734 N N . ALA A 1 102 ? 16.999 10.303 4.780 1.00 62.16 102 ALA A N 1
ATOM 735 C CA . ALA A 1 102 ? 17.490 11.151 5.868 1.00 62.16 102 ALA A CA 1
ATOM 736 C C . ALA A 1 102 ? 16.568 11.281 7.102 1.00 62.16 102 ALA A C 1
ATOM 738 O O . ALA A 1 102 ? 16.978 11.872 8.102 1.00 62.16 102 ALA A O 1
ATOM 739 N N . ALA A 1 103 ? 15.364 10.706 7.103 1.00 67.44 103 ALA A N 1
ATOM 740 C CA . ALA A 1 103 ? 14.533 10.644 8.303 1.00 67.44 103 ALA A CA 1
ATOM 741 C C . ALA A 1 103 ? 13.797 9.309 8.405 1.00 67.44 103 ALA A C 1
ATOM 743 O O . ALA A 1 103 ? 12.803 9.070 7.723 1.00 67.44 103 ALA A O 1
ATOM 744 N N . ARG A 1 104 ? 14.253 8.456 9.327 1.00 69.31 104 ARG A N 1
ATOM 745 C CA . ARG A 1 104 ? 13.515 7.258 9.729 1.00 69.31 104 ARG A CA 1
ATOM 746 C C . A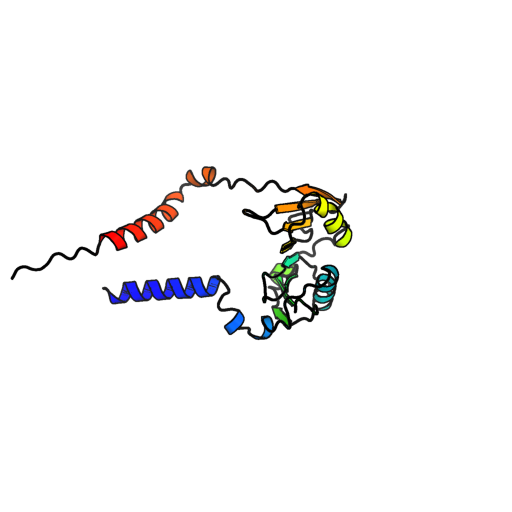RG A 1 104 ? 12.176 7.695 10.337 1.00 69.31 104 ARG A C 1
ATOM 748 O O . ARG A 1 104 ? 12.199 8.340 11.390 1.00 69.31 104 ARG A O 1
ATOM 755 N N . PRO A 1 105 ? 11.018 7.371 9.737 1.00 71.12 105 PRO A N 1
ATOM 756 C CA . PRO A 1 105 ? 9.760 7.648 10.403 1.00 71.12 105 PRO A CA 1
ATOM 757 C C . PRO A 1 105 ? 9.645 6.794 11.671 1.00 71.12 105 PRO A C 1
ATOM 759 O O . PRO A 1 105 ? 10.239 5.709 11.749 1.00 71.12 105 PRO A O 1
ATOM 762 N N . PRO A 1 106 ? 8.898 7.271 12.679 1.00 79.75 106 PRO A N 1
ATOM 763 C CA . PRO A 1 106 ? 8.551 6.433 13.814 1.00 79.75 106 PRO A CA 1
ATOM 764 C C . PRO A 1 106 ? 7.865 5.159 13.313 1.00 79.75 106 PRO A C 1
ATOM 766 O O . PRO A 1 106 ? 7.128 5.180 12.326 1.00 79.75 106 PRO A O 1
ATOM 769 N N . LEU A 1 107 ? 8.137 4.041 13.986 1.00 85.50 107 LEU A N 1
ATOM 770 C CA . LEU A 1 107 ? 7.396 2.815 13.719 1.00 85.50 107 LEU A CA 1
ATOM 771 C C . LEU A 1 107 ? 5.916 3.061 14.039 1.00 85.50 107 LEU A C 1
ATOM 773 O O . LEU A 1 107 ? 5.636 3.711 15.050 1.00 85.50 107 LEU A O 1
ATOM 777 N N . PRO A 1 108 ? 4.991 2.543 13.219 1.00 92.19 108 PRO A N 1
ATOM 778 C CA . PRO A 1 108 ? 3.576 2.633 13.531 1.00 92.19 108 PRO A CA 1
ATOM 779 C C . PRO A 1 108 ? 3.277 1.932 14.858 1.00 92.19 108 PRO A C 1
ATOM 781 O O . PRO A 1 108 ? 3.810 0.854 15.142 1.00 92.19 108 PRO A O 1
ATOM 784 N N . VAL A 1 109 ? 2.406 2.538 15.655 1.00 94.88 109 VAL A N 1
ATOM 785 C CA . VAL A 1 109 ? 1.911 1.995 16.920 1.00 94.88 109 VAL A CA 1
ATOM 786 C C . VAL A 1 109 ? 0.867 0.910 16.657 1.00 94.88 109 VAL A C 1
ATOM 788 O O . VAL A 1 109 ? 0.858 -0.110 17.351 1.00 94.88 109 VAL A O 1
ATOM 791 N N . LEU A 1 110 ? 0.007 1.085 15.648 1.00 96.00 110 LEU A N 1
ATOM 792 C CA . LEU A 1 110 ? -1.021 0.101 15.316 1.00 96.00 110 LEU A CA 1
ATOM 793 C C . LEU A 1 110 ? -0.553 -0.925 14.281 1.00 96.00 110 LEU A C 1
ATOM 795 O O . LEU A 1 110 ? 0.075 -0.574 13.281 1.00 96.00 110 LEU A O 1
ATOM 799 N N . PRO A 1 111 ? -0.938 -2.204 14.443 1.00 95.31 111 PRO A N 1
ATOM 800 C CA . PRO A 1 111 ? -0.744 -3.196 13.398 1.00 95.31 111 PRO A CA 1
ATOM 801 C C . PRO A 1 111 ? -1.699 -2.939 12.225 1.00 95.31 111 PRO A C 1
ATOM 803 O O . PRO A 1 111 ? -2.859 -2.557 12.415 1.00 95.31 111 PRO A O 1
ATOM 806 N N . LEU A 1 112 ? -1.249 -3.247 11.004 1.00 95.25 112 LEU A N 1
ATOM 807 C CA . LEU A 1 112 ? -2.023 -3.038 9.775 1.00 95.25 112 LEU A CA 1
ATOM 808 C C . LEU A 1 112 ? -3.408 -3.712 9.820 1.00 95.25 112 LEU A C 1
ATOM 810 O O . LEU A 1 112 ? -4.403 -3.129 9.390 1.00 95.25 112 LEU A O 1
ATOM 814 N N . THR A 1 113 ? -3.506 -4.906 10.408 1.00 95.69 113 THR A N 1
ATOM 815 C CA . THR A 1 113 ? -4.789 -5.601 10.592 1.00 95.69 113 THR A CA 1
ATOM 816 C C . THR A 1 113 ? -5.804 -4.771 11.398 1.00 95.69 113 THR A C 1
ATOM 818 O O . THR A 1 113 ? -6.977 -4.714 11.020 1.00 95.69 113 THR A O 1
ATOM 821 N N . ALA A 1 114 ? -5.385 -4.079 12.466 1.00 96.38 114 ALA A N 1
ATOM 822 C CA . ALA A 1 114 ? -6.283 -3.242 13.271 1.00 96.38 114 ALA A CA 1
ATOM 823 C C . ALA A 1 114 ? -6.773 -2.020 12.482 1.00 96.38 114 ALA A C 1
ATOM 825 O O . ALA A 1 114 ? -7.959 -1.688 12.506 1.00 96.38 114 ALA A O 1
ATOM 826 N N . VAL A 1 115 ? -5.876 -1.406 11.709 1.00 97.12 115 VAL A N 1
ATOM 827 C CA . VAL A 1 115 ? -6.177 -0.274 10.824 1.00 97.12 115 VAL A CA 1
ATOM 828 C C . VAL A 1 115 ? -7.207 -0.664 9.759 1.00 97.12 115 VAL A C 1
ATOM 830 O O . VAL A 1 115 ? -8.188 0.050 9.532 1.00 97.12 115 VAL A O 1
ATOM 833 N N . LEU A 1 116 ? -7.028 -1.828 9.128 1.00 96.06 116 LEU A N 1
ATOM 834 C CA . LEU A 1 116 ? -7.968 -2.353 8.137 1.00 96.06 116 LEU A CA 1
ATOM 835 C C . LEU A 1 116 ? -9.334 -2.655 8.758 1.00 96.06 116 LEU A C 1
ATOM 837 O O . LEU A 1 116 ? -10.357 -2.324 8.155 1.00 96.06 116 LEU A O 1
ATOM 841 N N . LEU A 1 117 ? -9.362 -3.244 9.955 1.00 96.31 117 LEU A N 1
ATOM 842 C CA . LEU A 1 117 ? -10.599 -3.532 10.679 1.00 96.31 117 LEU A CA 1
ATOM 843 C C . LEU A 1 117 ? -11.371 -2.244 11.003 1.00 96.31 117 LEU A C 1
ATOM 845 O O . LEU A 1 117 ? -12.576 -2.183 10.757 1.00 96.31 117 LEU A O 1
ATOM 849 N N . ALA A 1 118 ? -10.679 -1.201 11.469 1.00 96.81 118 ALA A N 1
ATOM 850 C CA . ALA A 1 118 ? -11.277 0.094 11.788 1.00 96.81 118 ALA A CA 1
ATOM 851 C C . ALA A 1 118 ? -11.858 0.804 10.550 1.00 96.81 118 ALA A C 1
ATOM 853 O O . ALA A 1 118 ? -12.906 1.444 10.628 1.00 96.81 118 ALA A O 1
ATOM 854 N N . ALA A 1 119 ? -11.219 0.668 9.384 1.00 96.31 119 ALA A N 1
ATOM 855 C CA . ALA A 1 119 ? -11.666 1.311 8.148 1.00 96.31 119 ALA A CA 1
ATOM 856 C C . ALA A 1 119 ? -12.875 0.623 7.482 1.00 96.31 119 ALA A C 1
ATOM 858 O O . ALA A 1 119 ? -13.635 1.273 6.757 1.00 96.31 119 ALA A O 1
ATOM 859 N N . ARG A 1 120 ? -13.071 -0.687 7.699 1.00 95.06 120 ARG A N 1
ATOM 860 C CA . ARG A 1 120 ? -14.077 -1.504 6.989 1.00 95.06 120 ARG A CA 1
ATOM 861 C C . ARG A 1 120 ? -15.513 -0.961 7.028 1.00 95.06 120 ARG A C 1
ATOM 863 O O . ARG A 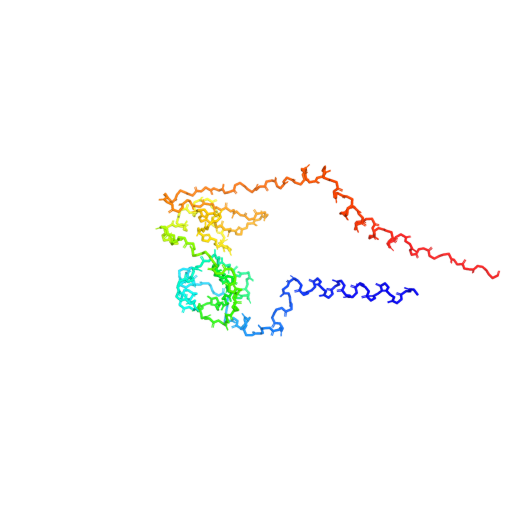1 120 ? -16.134 -0.950 5.960 1.00 95.06 120 ARG A O 1
ATOM 870 N N . PRO A 1 121 ? -16.050 -0.487 8.168 1.00 94.88 121 PRO A N 1
ATOM 871 C CA . PRO A 1 121 ? -17.419 0.028 8.234 1.00 94.88 121 PRO A CA 1
ATOM 872 C C . PRO A 1 121 ? -17.662 1.271 7.365 1.00 94.88 121 PRO A C 1
ATOM 874 O O . PRO A 1 121 ? -18.802 1.559 7.016 1.00 94.88 121 PRO A O 1
ATOM 877 N N . LEU A 1 122 ? -16.608 2.007 6.993 1.00 93.94 122 LEU A N 1
ATOM 878 C CA . LEU A 1 122 ? -16.718 3.293 6.295 1.00 93.94 122 LEU A CA 1
ATOM 879 C C . LEU A 1 122 ? -16.757 3.171 4.766 1.00 93.94 122 LEU A C 1
ATOM 881 O O . LEU A 1 122 ? -17.026 4.155 4.078 1.00 93.94 122 LEU A O 1
ATOM 885 N N . VAL A 1 123 ? -16.453 1.992 4.217 1.00 92.44 123 VAL A N 1
ATOM 886 C CA . VAL A 1 123 ? -16.130 1.838 2.787 1.00 92.44 123 VAL A CA 1
ATOM 887 C C . VAL A 1 123 ? -17.103 0.951 2.015 1.00 92.44 123 VAL A C 1
ATOM 889 O O . VAL A 1 123 ? -16.889 0.718 0.831 1.00 92.44 123 VAL A O 1
ATOM 892 N N . ASN A 1 124 ? -18.185 0.474 2.643 1.00 89.56 124 ASN A N 1
ATOM 893 C CA . ASN A 1 124 ? -19.262 -0.297 1.995 1.00 89.56 124 ASN A CA 1
ATOM 894 C C . ASN A 1 124 ? -18.759 -1.443 1.089 1.00 89.56 124 ASN A C 1
ATOM 896 O O . ASN A 1 124 ? -19.268 -1.653 -0.010 1.00 89.56 124 ASN A O 1
ATOM 900 N N . GLY A 1 125 ? -17.717 -2.160 1.523 1.00 90.25 125 GLY A N 1
ATOM 901 C CA . GLY A 1 125 ? -17.138 -3.277 0.767 1.00 90.25 125 GLY A CA 1
ATOM 902 C C . GLY A 1 125 ? -16.260 -2.882 -0.428 1.00 90.25 125 GLY A C 1
ATOM 903 O O . GLY A 1 125 ? -15.793 -3.767 -1.143 1.00 90.25 125 GLY A O 1
ATOM 904 N N . ALA A 1 126 ? -15.990 -1.591 -0.640 1.00 92.94 126 ALA A N 1
ATOM 905 C CA . ALA A 1 126 ? -15.063 -1.135 -1.667 1.00 92.94 126 ALA A CA 1
ATOM 906 C C . ALA A 1 126 ? -13.686 -1.819 -1.535 1.00 92.94 126 ALA A C 1
ATOM 908 O O . ALA A 1 126 ? -13.172 -1.960 -0.417 1.00 92.94 126 ALA A O 1
ATOM 909 N N . PRO A 1 127 ? -13.062 -2.241 -2.650 1.00 94.06 127 PRO A N 1
ATOM 910 C CA . PRO A 1 127 ? -11.757 -2.882 -2.603 1.00 94.06 127 PRO A CA 1
ATOM 911 C C . PRO A 1 127 ? -10.677 -1.850 -2.272 1.00 94.06 127 PRO A C 1
ATOM 913 O O . PRO A 1 127 ? -10.690 -0.730 -2.787 1.00 94.06 127 PRO A O 1
ATOM 916 N N . LEU A 1 128 ? -9.734 -2.227 -1.410 1.00 95.81 128 LEU A N 1
ATOM 917 C CA . LEU A 1 128 ? -8.582 -1.391 -1.088 1.00 95.81 128 LEU A CA 1
ATOM 918 C C . LEU A 1 128 ? -7.671 -1.270 -2.315 1.00 95.81 128 LEU A C 1
ATOM 920 O O . LEU A 1 128 ? -7.508 -2.223 -3.074 1.00 95.81 128 LEU A O 1
ATOM 924 N N . ARG A 1 129 ? -7.085 -0.091 -2.511 1.00 95.81 129 ARG A N 1
ATOM 925 C CA . ARG A 1 129 ? -6.157 0.208 -3.608 1.00 95.81 129 ARG A CA 1
ATOM 926 C C . ARG A 1 129 ? -4.804 0.675 -3.128 1.00 95.81 129 ARG A C 1
ATOM 928 O O . ARG A 1 129 ? -3.812 0.400 -3.787 1.00 95.81 129 ARG A O 1
ATOM 935 N N . ARG A 1 130 ? -4.754 1.388 -2.008 1.00 95.88 130 ARG A N 1
ATOM 936 C CA . ARG A 1 130 ? -3.499 1.916 -1.493 1.00 95.88 130 ARG A CA 1
ATOM 937 C C . ARG A 1 130 ? -3.550 2.113 0.010 1.00 95.88 130 ARG A C 1
ATOM 939 O O . ARG A 1 130 ? -4.602 2.460 0.546 1.00 95.88 130 ARG A O 1
ATOM 946 N N . ILE A 1 131 ? -2.406 1.912 0.642 1.00 96.31 131 ILE A N 1
ATOM 947 C CA . ILE A 1 131 ? -2.131 2.229 2.038 1.00 96.31 131 ILE A CA 1
ATOM 948 C C . ILE A 1 131 ? -0.911 3.139 2.049 1.00 96.31 131 ILE A C 1
ATOM 950 O O . ILE A 1 131 ? 0.078 2.846 1.382 1.00 96.31 131 ILE A O 1
ATOM 954 N N . ASP A 1 132 ? -0.987 4.226 2.797 1.00 95.12 132 ASP A N 1
ATOM 955 C CA . ASP A 1 132 ? 0.150 5.052 3.171 1.00 95.12 132 ASP A CA 1
ATOM 956 C C . ASP A 1 132 ? 0.347 4.895 4.691 1.00 95.12 132 ASP A C 1
ATOM 958 O O . ASP A 1 132 ? -0.615 5.035 5.460 1.00 95.12 132 ASP A O 1
ATOM 962 N N . TRP A 1 133 ? 1.569 4.541 5.096 1.00 94.25 133 TRP A N 1
ATOM 963 C CA . TRP A 1 133 ? 1.962 4.361 6.497 1.00 94.25 133 TRP A CA 1
ATOM 964 C C . TRP A 1 133 ? 2.085 5.725 7.190 1.00 94.25 133 TRP A C 1
ATOM 966 O O . TRP A 1 133 ? 2.379 6.724 6.522 1.00 94.25 133 TRP A O 1
ATOM 976 N N . PRO A 1 134 ? 1.888 5.787 8.518 1.00 92.25 134 PRO A N 1
ATOM 977 C CA . PRO A 1 134 ? 2.163 6.997 9.277 1.00 92.25 134 PRO A CA 1
ATOM 978 C C . PRO A 1 134 ? 3.658 7.344 9.187 1.00 92.25 134 PRO A C 1
ATOM 980 O O . PRO A 1 134 ? 4.526 6.470 9.188 1.00 92.25 134 PRO A O 1
ATOM 983 N N . GLY A 1 135 ? 3.968 8.634 9.082 1.00 85.50 135 GLY A N 1
ATOM 984 C CA . GLY A 1 135 ? 5.331 9.127 8.899 1.00 85.50 135 GLY A CA 1
ATOM 985 C C . GLY A 1 135 ? 5.482 10.617 9.194 1.00 85.50 135 GLY A C 1
ATOM 986 O O . GLY A 1 135 ? 4.555 11.277 9.661 1.00 85.50 135 GLY A O 1
ATOM 987 N N . GLY A 1 136 ? 6.664 11.171 8.901 1.00 68.19 136 GLY A N 1
ATOM 988 C CA . GLY A 1 136 ? 7.076 12.510 9.358 1.00 68.19 136 GLY A CA 1
ATOM 989 C C . GLY A 1 136 ? 6.161 13.679 8.958 1.00 68.19 136 GLY A C 1
ATOM 990 O O . GLY A 1 136 ? 6.159 14.706 9.632 1.00 68.19 136 GLY A O 1
ATOM 991 N N . HIS A 1 137 ? 5.353 13.532 7.903 1.00 67.75 137 HIS A N 1
ATOM 992 C CA . HIS A 1 137 ? 4.414 14.566 7.443 1.00 67.75 137 HIS A CA 1
ATOM 993 C C . HIS A 1 137 ? 2.934 14.220 7.669 1.00 67.75 137 HIS A C 1
ATOM 995 O O . HIS A 1 137 ? 2.070 15.074 7.460 1.00 67.75 137 HIS A O 1
ATOM 1001 N N . ALA A 1 138 ? 2.624 12.989 8.078 1.00 78.06 138 ALA A N 1
ATOM 1002 C CA . ALA A 1 138 ? 1.263 12.530 8.324 1.00 78.06 138 ALA A CA 1
ATOM 1003 C C . ALA A 1 138 ? 1.280 11.470 9.439 1.00 78.06 138 ALA A C 1
ATOM 1005 O O . ALA A 1 138 ? 1.700 10.346 9.180 1.00 78.06 138 ALA A O 1
ATOM 1006 N N . PRO A 1 139 ? 0.824 11.796 10.661 1.00 89.31 139 PRO A N 1
ATOM 1007 C CA . PRO A 1 139 ? 0.812 10.841 11.772 1.00 89.31 139 PRO A CA 1
ATOM 1008 C C . PRO A 1 139 ? -0.268 9.754 11.624 1.00 89.31 139 PRO A C 1
ATOM 1010 O O . PRO A 1 139 ? -0.280 8.796 12.387 1.00 89.31 139 PRO A O 1
ATOM 1013 N N . ASP A 1 140 ? -1.169 9.897 10.648 1.00 94.38 140 ASP A N 1
ATOM 1014 C CA . ASP A 1 140 ? -2.290 8.989 10.430 1.00 94.38 140 ASP A CA 1
ATOM 1015 C C . ASP A 1 140 ? -2.001 8.016 9.287 1.00 94.38 140 ASP A C 1
ATOM 1017 O O . ASP A 1 140 ? -1.4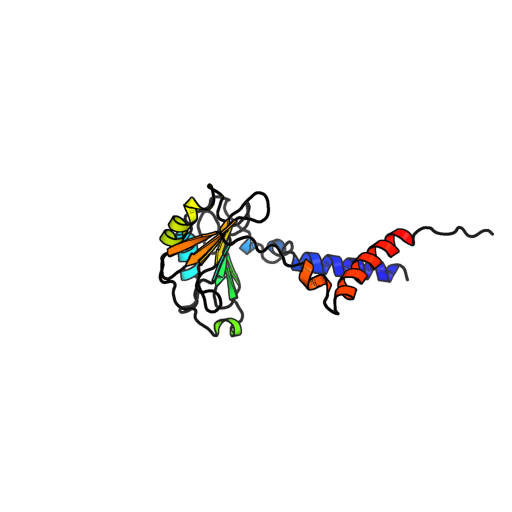89 8.402 8.229 1.00 94.38 140 ASP A O 1
ATOM 1021 N N . TRP A 1 141 ? -2.490 6.789 9.431 1.00 96.12 141 TRP A N 1
ATOM 1022 C CA . TRP A 1 141 ? -2.650 5.877 8.307 1.00 96.12 141 TRP A CA 1
ATOM 1023 C C . TRP A 1 141 ? -3.621 6.467 7.293 1.00 96.12 141 TRP A C 1
ATOM 1025 O O . TRP A 1 141 ? -4.700 6.943 7.657 1.00 96.12 141 TRP A O 1
ATOM 1035 N N . THR A 1 142 ? -3.293 6.378 6.006 1.00 95.62 142 THR A N 1
ATOM 1036 C CA . THR A 1 142 ? -4.218 6.760 4.932 1.00 95.62 142 THR A CA 1
ATOM 1037 C C . THR A 1 142 ? -4.506 5.565 4.039 1.00 95.62 142 THR A C 1
ATOM 1039 O O . THR A 1 142 ? -3.620 5.010 3.401 1.00 95.62 142 THR A O 1
ATOM 1042 N N . LEU A 1 143 ? -5.775 5.179 3.956 1.00 96.12 143 LEU A N 1
ATOM 1043 C CA . LEU A 1 143 ? -6.251 4.079 3.130 1.00 96.12 143 LEU A CA 1
ATOM 1044 C C . LEU A 1 143 ? -7.089 4.634 1.988 1.00 96.12 143 LEU A C 1
ATOM 1046 O O . LEU A 1 143 ? -8.003 5.431 2.206 1.00 96.12 143 LEU A O 1
ATOM 1050 N N . ARG A 1 144 ? -6.815 4.198 0.761 1.00 95.25 144 ARG A N 1
ATOM 1051 C CA . ARG A 1 144 ? -7.582 4.576 -0.429 1.00 95.25 144 ARG A CA 1
ATOM 1052 C C . ARG A 1 144 ? -8.250 3.346 -1.010 1.00 95.25 144 ARG A C 1
ATOM 1054 O O . ARG A 1 144 ? -7.588 2.357 -1.313 1.00 95.25 144 ARG A O 1
ATOM 1061 N N . PHE A 1 145 ? -9.554 3.437 -1.211 1.00 94.62 145 PHE A N 1
ATOM 1062 C CA . PHE A 1 145 ? -10.402 2.377 -1.733 1.00 94.62 145 PHE A CA 1
ATOM 1063 C C . PHE A 1 145 ? -10.933 2.758 -3.116 1.00 94.62 145 PHE A C 1
ATOM 1065 O O . PHE A 1 145 ? -11.105 3.940 -3.434 1.00 94.62 145 PHE A O 1
ATOM 1072 N N . ALA A 1 146 ? -11.210 1.761 -3.952 1.00 92.31 146 ALA A N 1
ATOM 1073 C CA . ALA A 1 146 ? -11.864 1.990 -5.231 1.00 92.31 146 ALA A CA 1
ATOM 1074 C C . ALA A 1 146 ? -13.306 2.470 -5.018 1.00 92.31 146 ALA A C 1
ATOM 1076 O O . ALA A 1 146 ? -13.959 2.132 -4.039 1.00 92.31 146 ALA A O 1
ATOM 1077 N N . GLY A 1 147 ? -13.850 3.234 -5.956 1.00 82.19 147 GLY A N 1
ATOM 1078 C CA . GLY A 1 147 ? -15.247 3.648 -5.903 1.00 82.19 147 GLY A CA 1
ATOM 1079 C C . GLY A 1 147 ? -15.686 4.252 -7.226 1.00 82.19 147 GLY A C 1
ATOM 1080 O O . GLY A 1 147 ? -14.852 4.661 -8.033 1.00 82.19 147 GLY A O 1
ATOM 1081 N N . ARG A 1 148 ? -17.002 4.322 -7.460 1.00 62.03 148 ARG A N 1
ATOM 1082 C CA . ARG A 1 148 ? -17.545 5.093 -8.587 1.00 62.03 148 ARG A CA 1
ATOM 1083 C C . ARG A 1 148 ? -17.294 6.585 -8.322 1.00 62.03 148 ARG A C 1
ATOM 1085 O O . ARG A 1 148 ? -18.056 7.214 -7.597 1.00 62.03 148 ARG A O 1
ATOM 1092 N N . GLY A 1 149 ? -16.217 7.140 -8.882 1.00 71.75 149 GLY A N 1
ATOM 1093 C CA . GLY A 1 149 ? -15.838 8.553 -8.748 1.00 71.75 149 GLY A CA 1
ATOM 1094 C C . GLY A 1 149 ? -14.479 8.756 -8.068 1.00 71.75 149 GLY A C 1
ATOM 1095 O O . GLY A 1 149 ? -13.555 7.973 -8.270 1.00 71.75 149 GLY A O 1
ATOM 1096 N N . ARG A 1 150 ? -14.334 9.823 -7.264 1.00 63.75 150 ARG A N 1
ATOM 1097 C CA . ARG A 1 150 ? -13.155 9.994 -6.394 1.00 63.75 150 ARG A CA 1
ATOM 1098 C C . ARG A 1 150 ? -13.237 8.918 -5.312 1.00 63.75 150 ARG A C 1
ATOM 1100 O O . ARG A 1 150 ? -14.133 8.999 -4.478 1.00 63.75 150 ARG A O 1
ATOM 1107 N N . GLY A 1 151 ? -12.370 7.906 -5.389 1.00 72.25 151 GLY A N 1
ATOM 1108 C CA . GLY A 1 151 ? -12.335 6.778 -4.451 1.00 72.25 151 GLY A CA 1
ATOM 1109 C C . GLY A 1 151 ? -12.434 7.209 -2.985 1.00 72.25 151 GLY A C 1
ATOM 1110 O O . GLY A 1 151 ? -12.046 8.325 -2.631 1.00 72.25 151 GLY A O 1
ATOM 1111 N N . ALA A 1 152 ? -12.982 6.335 -2.140 1.00 89.56 152 ALA A N 1
ATOM 1112 C CA . ALA A 1 152 ? -13.119 6.625 -0.720 1.00 89.56 152 ALA A CA 1
ATOM 1113 C C . ALA A 1 152 ? -11.732 6.625 -0.068 1.00 89.56 152 ALA A C 1
ATOM 1115 O O . ALA A 1 152 ? -10.978 5.663 -0.208 1.00 89.56 152 ALA A O 1
ATOM 1116 N N . THR A 1 153 ? -11.399 7.703 0.635 1.00 93.50 153 THR A N 1
ATOM 1117 C CA . THR A 1 153 ? -10.190 7.778 1.454 1.00 93.50 153 THR A CA 1
ATOM 1118 C C . THR A 1 153 ? -10.605 7.713 2.917 1.00 93.50 153 THR A C 1
ATOM 1120 O O . THR A 1 153 ? -11.516 8.427 3.335 1.00 93.50 153 THR A O 1
ATOM 1123 N N . VAL A 1 154 ? -9.936 6.874 3.696 1.00 95.12 154 VAL A N 1
ATOM 1124 C CA . VAL A 1 154 ? -10.119 6.754 5.143 1.00 95.12 154 VAL A CA 1
ATOM 1125 C C . VAL A 1 154 ? -8.796 7.091 5.809 1.00 95.12 154 VAL A C 1
ATOM 1127 O O . VAL A 1 154 ? -7.757 6.584 5.394 1.00 95.12 154 VAL A O 1
ATOM 1130 N N . LYS A 1 155 ? -8.839 7.951 6.823 1.00 95.62 155 LYS A N 1
ATOM 1131 C CA . LYS A 1 155 ? -7.715 8.184 7.725 1.00 95.62 155 LYS A CA 1
ATOM 1132 C C . LYS A 1 155 ? -7.938 7.416 9.014 1.00 95.62 155 LYS A C 1
ATOM 1134 O O . LYS A 1 155 ? -9.056 7.426 9.524 1.00 95.62 155 LYS A O 1
ATOM 1139 N N . VAL A 1 156 ? -6.904 6.772 9.531 1.00 96.75 156 VAL A N 1
ATOM 1140 C CA . VAL A 1 156 ? -6.950 6.088 10.826 1.00 96.75 156 VAL A CA 1
ATOM 1141 C C . VAL A 1 156 ? -5.814 6.627 11.676 1.00 96.75 156 VAL A C 1
ATOM 1143 O O . VAL A 1 156 ? -4.653 6.525 11.287 1.00 96.75 156 VAL A O 1
ATOM 1146 N N . ALA A 1 157 ? -6.160 7.227 12.809 1.00 95.94 157 ALA A N 1
ATOM 1147 C CA . ALA A 1 157 ? -5.173 7.742 13.747 1.00 95.94 157 ALA A CA 1
ATOM 1148 C C . ALA A 1 157 ? -4.349 6.575 14.314 1.00 95.94 157 ALA A C 1
ATOM 1150 O O . ALA A 1 157 ? -4.925 5.595 14.793 1.00 95.94 157 ALA A O 1
ATOM 1151 N N . ASP A 1 158 ? -3.021 6.657 14.220 1.00 95.75 158 ASP A N 1
ATOM 1152 C CA . ASP A 1 158 ? -2.118 5.567 14.612 1.00 95.75 158 ASP A CA 1
ATOM 1153 C C . ASP A 1 158 ? -2.059 5.353 16.134 1.00 95.75 158 ASP A C 1
ATOM 1155 O O . ASP A 1 158 ? -1.769 4.264 16.599 1.00 95.75 158 ASP A O 1
ATOM 1159 N N . ASP A 1 159 ? -2.387 6.362 16.934 1.00 94.94 159 ASP A N 1
ATOM 1160 C CA . ASP A 1 159 ? -2.368 6.285 18.397 1.00 94.94 159 ASP A CA 1
ATOM 1161 C C . 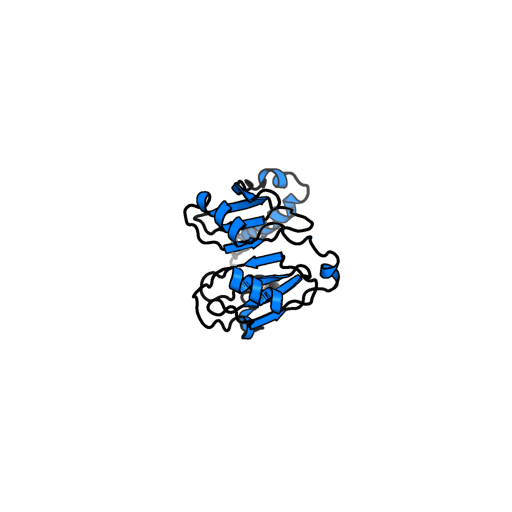ASP A 1 159 ? -3.645 5.668 18.998 1.00 94.94 159 ASP A C 1
ATOM 1163 O O . ASP A 1 159 ? -3.594 4.947 19.993 1.00 94.94 159 ASP A O 1
ATOM 1167 N N . THR A 1 160 ? -4.802 5.951 18.400 1.00 95.31 160 THR A N 1
ATOM 1168 C CA . THR A 1 160 ? -6.124 5.596 18.943 1.00 95.31 160 THR A CA 1
ATOM 1169 C C . THR A 1 160 ? -6.865 4.551 18.118 1.00 95.31 160 THR A C 1
ATOM 1171 O O . THR A 1 160 ? -7.815 3.944 18.608 1.00 95.31 160 THR A O 1
ATOM 1174 N N . GLY A 1 161 ? -6.492 4.359 16.852 1.00 96.12 161 GLY A N 1
ATOM 1175 C CA . GLY A 1 161 ? -7.210 3.497 15.910 1.00 96.12 161 GLY A CA 1
ATOM 1176 C C . GLY A 1 161 ? -8.523 4.095 15.416 1.00 96.12 161 GLY A C 1
ATOM 1177 O O . GLY A 1 161 ? -9.319 3.407 14.774 1.00 96.12 161 GLY A O 1
ATOM 1178 N N . THR A 1 162 ? -8.768 5.378 15.692 1.00 96.50 162 THR A N 1
ATOM 1179 C CA . THR A 1 162 ? -9.998 6.057 15.281 1.00 96.50 162 THR A CA 1
ATOM 1180 C C . THR A 1 162 ? -9.998 6.264 13.770 1.00 96.50 162 THR A C 1
ATOM 1182 O O . THR A 1 162 ? -9.176 7.010 13.236 1.00 96.50 162 THR A O 1
ATOM 1185 N N . ALA A 1 163 ? -10.942 5.627 13.075 1.00 96.56 163 ALA A N 1
ATOM 1186 C CA . ALA A 1 163 ? -11.113 5.764 11.634 1.00 96.56 163 ALA A CA 1
ATOM 1187 C C . ALA A 1 163 ? -12.089 6.895 11.286 1.00 96.56 163 ALA A C 1
ATOM 1189 O O . ALA A 1 163 ? -13.202 6.969 11.808 1.00 96.56 163 ALA A O 1
ATOM 1190 N N . THR A 1 164 ? -11.700 7.751 10.345 1.00 94.50 164 THR A N 1
ATOM 1191 C CA . THR A 1 164 ? -12.533 8.836 9.826 1.00 94.50 164 THR A CA 1
ATOM 1192 C C . THR A 1 164 ? -12.528 8.839 8.298 1.00 94.50 164 THR A C 1
ATOM 1194 O O . THR A 1 164 ? -11.480 8.656 7.670 1.00 94.50 164 THR A O 1
ATOM 1197 N N . PRO A 1 165 ? -13.684 9.047 7.643 1.00 91.81 165 PRO A N 1
ATOM 1198 C CA . PRO A 1 165 ? -13.698 9.254 6.206 1.00 91.81 165 PRO A CA 1
ATOM 1199 C C . PRO A 1 165 ? -13.017 10.592 5.912 1.00 91.81 165 PRO A C 1
ATOM 1201 O O . PRO A 1 165 ? -13.476 11.652 6.347 1.00 91.81 165 PRO A O 1
ATOM 1204 N N . ALA A 1 166 ? -11.929 10.567 5.147 1.00 83.56 166 ALA A N 1
ATOM 1205 C CA . ALA A 1 166 ? -11.343 11.793 4.643 1.00 83.56 166 ALA A CA 1
ATOM 1206 C C . ALA A 1 166 ? -12.323 12.365 3.621 1.00 83.56 166 ALA A C 1
ATOM 1208 O O . ALA A 1 166 ? -12.518 11.817 2.531 1.00 83.56 166 ALA A O 1
ATOM 1209 N N . ARG A 1 167 ? -12.990 13.463 3.987 1.00 70.00 167 ARG A N 1
ATOM 1210 C CA . ARG A 1 167 ? -13.860 14.187 3.064 1.00 70.00 167 ARG A CA 1
ATOM 1211 C C . ARG A 1 167 ? -13.022 14.512 1.836 1.00 70.00 167 ARG A C 1
ATOM 1213 O O . ARG A 1 167 ? -12.040 15.234 1.968 1.00 70.00 167 ARG A O 1
ATOM 1220 N N . ALA A 1 168 ? -13.400 13.972 0.672 1.00 58.78 168 ALA A N 1
ATOM 1221 C CA . ALA A 1 168 ? -12.732 14.280 -0.584 1.00 58.78 168 ALA A CA 1
ATOM 1222 C C . ALA A 1 168 ? -12.615 15.799 -0.665 1.00 58.78 168 ALA A C 1
ATOM 1224 O O . ALA A 1 168 ? -13.645 16.478 -0.745 1.00 58.78 168 ALA A O 1
ATOM 1225 N N . GLU A 1 169 ? -11.393 16.328 -0.560 1.00 49.62 169 GLU A N 1
ATOM 1226 C CA . GLU A 1 169 ? -11.171 17.760 -0.657 1.00 49.62 169 GLU A CA 1
ATOM 1227 C C . GLU A 1 169 ? -11.839 18.190 -1.955 1.00 49.62 169 GLU A C 1
ATOM 1229 O O . GLU A 1 169 ? -11.476 17.754 -3.057 1.00 49.62 169 GLU A O 1
ATOM 1234 N N . ARG A 1 170 ? -12.919 18.966 -1.831 1.00 46.91 170 ARG A N 1
ATOM 1235 C CA . ARG A 1 170 ? -13.533 19.635 -2.967 1.00 46.91 170 ARG A CA 1
ATOM 1236 C C . ARG A 1 170 ? -12.463 20.587 -3.449 1.00 46.91 170 ARG A C 1
ATOM 1238 O O . ARG A 1 170 ? -12.324 21.669 -2.896 1.00 46.91 170 ARG A O 1
ATOM 1245 N N . ALA A 1 171 ? -11.668 20.090 -4.395 1.00 46.09 171 ALA A N 1
ATOM 1246 C CA . ALA A 1 171 ? -10.546 20.767 -4.999 1.00 46.09 171 ALA A CA 1
ATOM 1247 C C . ALA A 1 171 ? -10.901 22.243 -5.130 1.00 46.09 171 ALA A C 1
ATOM 1249 O O . ALA A 1 171 ? -11.833 22.612 -5.848 1.00 46.09 171 ALA A O 1
ATOM 1250 N N . SER A 1 172 ? -10.185 23.067 -4.378 1.00 45.44 172 SER A N 1
ATOM 1251 C CA . SER A 1 172 ? -10.243 24.520 -4.389 1.00 45.44 172 SER A CA 1
ATOM 1252 C C . SER A 1 172 ? -9.694 25.058 -5.718 1.00 45.44 172 SER A C 1
ATOM 1254 O O . SER A 1 172 ? -8.869 25.961 -5.752 1.00 45.44 172 SER A O 1
ATOM 1256 N N . VAL A 1 173 ? -10.169 24.531 -6.850 1.00 48.59 173 VAL A N 1
ATOM 1257 C CA . VAL A 1 173 ? -9.893 25.040 -8.200 1.00 48.59 173 VAL A CA 1
ATOM 1258 C C . VAL A 1 173 ? -10.443 26.463 -8.340 1.00 48.59 173 VAL A C 1
ATOM 1260 O O . VAL A 1 173 ? -9.874 27.281 -9.053 1.00 48.59 173 VAL A O 1
ATOM 1263 N N . ALA A 1 174 ? -11.461 26.827 -7.552 1.00 44.91 174 ALA A N 1
ATOM 1264 C CA . ALA A 1 174 ? -11.947 28.202 -7.474 1.00 44.91 174 ALA A CA 1
ATOM 1265 C C . ALA A 1 174 ? -10.942 29.194 -6.843 1.00 44.91 174 ALA A C 1
ATOM 1267 O O . ALA A 1 174 ? -11.095 30.398 -7.035 1.00 44.91 174 ALA A O 1
ATOM 1268 N N . ARG A 1 175 ? -9.908 28.734 -6.112 1.00 48.62 175 ARG A N 1
ATOM 1269 C CA . ARG A 1 175 ? -8.903 29.624 -5.494 1.00 48.62 175 ARG A CA 1
ATOM 1270 C C . ARG A 1 175 ? -7.640 29.799 -6.350 1.00 48.62 175 ARG A C 1
ATOM 1272 O O . ARG A 1 175 ? -6.998 30.837 -6.249 1.00 48.62 175 ARG A O 1
ATOM 1279 N N . ALA A 1 176 ? -7.339 28.863 -7.255 1.00 46.47 176 ALA A N 1
ATOM 1280 C CA . ALA A 1 176 ? -6.238 28.997 -8.219 1.00 46.47 176 ALA A CA 1
ATOM 1281 C C . ALA A 1 176 ? -6.559 29.953 -9.390 1.00 46.47 176 ALA A C 1
ATOM 1283 O O . ALA A 1 176 ? -5.651 30.492 -10.017 1.00 46.47 176 ALA A O 1
ATOM 1284 N N . ALA A 1 177 ? -7.840 30.239 -9.646 1.00 45.66 177 ALA A N 1
ATOM 1285 C CA . ALA A 1 177 ? -8.281 31.137 -10.720 1.00 45.66 177 ALA A CA 1
ATOM 1286 C C . ALA A 1 177 ? -8.027 32.643 -10.462 1.00 45.66 177 ALA A C 1
ATOM 1288 O O . ALA A 1 177 ? -8.448 33.473 -11.262 1.00 45.66 177 ALA A O 1
ATOM 1289 N N . ARG A 1 178 ? -7.363 33.022 -9.358 1.00 54.75 178 ARG A N 1
ATOM 1290 C CA . ARG A 1 178 ? -7.032 34.428 -9.031 1.00 54.75 178 ARG A CA 1
ATOM 1291 C C . ARG A 1 178 ? -5.535 34.684 -8.828 1.00 54.75 178 ARG A C 1
ATOM 1293 O O . ARG A 1 178 ? -5.164 35.727 -8.300 1.00 54.75 178 ARG A O 1
ATOM 1300 N N . GLY A 1 179 ? -4.677 33.738 -9.211 1.00 51.78 179 GLY A N 1
ATOM 1301 C CA . GLY A 1 179 ? -3.225 33.909 -9.155 1.00 51.78 179 GLY A CA 1
ATOM 1302 C C . GLY A 1 179 ? -2.659 34.510 -10.452 1.00 51.78 179 GLY A C 1
ATOM 1303 O O . GLY A 1 179 ? -3.169 34.201 -11.531 1.00 51.78 179 GLY A O 1
ATOM 1304 N N . PRO A 1 180 ? -1.564 35.291 -10.391 1.00 54.94 180 PRO A N 1
ATOM 1305 C CA . PRO A 1 180 ? -0.931 35.939 -11.549 1.00 54.94 180 PRO A CA 1
ATOM 1306 C C . PRO A 1 180 ? -0.329 34.970 -12.587 1.00 54.94 180 PRO A C 1
ATOM 1308 O O . PRO A 1 180 ? 0.218 35.420 -13.584 1.00 54.94 180 PRO A O 1
ATOM 1311 N N . TRP A 1 181 ? -0.456 33.653 -12.390 1.00 56.91 181 TRP A N 1
ATOM 1312 C CA . TRP A 1 181 ? -0.003 32.592 -13.300 1.00 56.91 181 TRP A CA 1
ATOM 1313 C C . TRP A 1 181 ? -1.143 31.944 -14.112 1.00 56.91 181 TRP A C 1
ATOM 1315 O O . TRP A 1 181 ? -0.899 31.057 -14.930 1.00 56.91 181 TRP A O 1
ATOM 1325 N N . ALA A 1 182 ? -2.391 32.400 -13.937 1.00 50.44 182 ALA A N 1
ATOM 1326 C CA . ALA A 1 182 ? -3.573 31.868 -14.628 1.00 50.44 182 ALA A CA 1
ATOM 1327 C C . ALA A 1 182 ? -3.508 31.982 -16.169 1.00 50.44 182 ALA A C 1
ATOM 1329 O O . ALA A 1 182 ? -4.171 31.224 -16.879 1.00 50.44 182 ALA A O 1
ATOM 1330 N N . TRP A 1 183 ? -2.679 32.882 -16.705 1.00 52.12 183 TRP A N 1
ATOM 1331 C CA . TRP A 1 183 ? -2.521 33.074 -18.148 1.00 52.12 183 TRP A CA 1
ATOM 1332 C C . TRP A 1 183 ? -1.731 31.948 -18.839 1.00 52.12 183 TRP A C 1
ATOM 1334 O O . TRP A 1 183 ? -1.984 31.685 -20.014 1.00 52.12 183 TRP A O 1
ATOM 1344 N N . ILE A 1 184 ? -0.854 31.217 -18.136 1.00 54.56 184 ILE A N 1
ATOM 1345 C CA . ILE A 1 184 ? -0.085 30.113 -18.749 1.00 54.56 184 ILE A CA 1
ATOM 1346 C C . ILE A 1 184 ? -1.001 28.925 -19.086 1.00 54.56 184 ILE A C 1
ATOM 1348 O O . ILE A 1 184 ? -0.890 28.340 -20.163 1.00 54.56 184 ILE A O 1
ATOM 1352 N N . GLY A 1 185 ? -1.979 28.623 -18.224 1.00 44.69 185 GLY A N 1
ATOM 1353 C CA . GLY A 1 185 ? -2.996 27.601 -18.504 1.00 44.69 185 GLY A CA 1
ATOM 1354 C C . GLY A 1 185 ? -3.953 27.996 -19.637 1.00 44.69 185 GLY A C 1
ATOM 1355 O O . GLY A 1 185 ? -4.316 27.159 -20.463 1.00 44.69 185 GLY A O 1
ATOM 1356 N N . ALA A 1 186 ? -4.316 29.280 -19.732 1.00 48.28 186 ALA A N 1
ATOM 1357 C CA . ALA A 1 186 ? -5.175 29.788 -20.804 1.00 48.28 186 ALA A CA 1
ATOM 1358 C C . ALA A 1 186 ? -4.477 29.787 -22.181 1.00 48.28 186 ALA A C 1
ATOM 1360 O O . ALA A 1 186 ? -5.118 29.501 -23.195 1.00 48.28 186 ALA A O 1
ATOM 1361 N N . ALA A 1 187 ? -3.163 30.036 -22.229 1.00 50.50 187 ALA A N 1
ATOM 1362 C CA . ALA A 1 187 ? -2.385 30.038 -23.470 1.00 50.50 187 ALA A CA 1
ATOM 1363 C C . ALA A 1 187 ? -2.299 28.647 -24.130 1.00 50.50 187 ALA A C 1
ATOM 1365 O O . ALA A 1 187 ? -2.359 28.546 -25.356 1.00 50.50 187 ALA A O 1
ATOM 1366 N N . ALA A 1 188 ? -2.240 27.570 -23.339 1.00 48.84 188 ALA A N 1
ATOM 1367 C CA . ALA A 1 188 ? -2.221 26.203 -23.866 1.00 48.84 188 ALA A CA 1
ATOM 1368 C C . ALA A 1 188 ? -3.552 25.810 -24.542 1.00 48.84 188 ALA A C 1
ATOM 1370 O O . ALA A 1 188 ? -3.555 25.158 -25.586 1.00 48.84 188 ALA A O 1
ATOM 1371 N N . VAL A 1 189 ? -4.688 26.264 -23.999 1.00 49.41 189 VAL A N 1
ATOM 1372 C CA . VAL A 1 189 ? -6.020 25.978 -24.562 1.00 49.41 189 VAL A CA 1
ATOM 1373 C C . VAL A 1 189 ? -6.307 26.837 -25.805 1.00 49.41 189 VAL A C 1
ATOM 1375 O O . VAL A 1 189 ? -6.859 26.337 -26.786 1.00 49.41 189 VAL A O 1
ATOM 1378 N N . LEU A 1 190 ? -5.861 28.100 -25.833 1.00 46.16 190 LEU A N 1
ATOM 1379 C CA . LEU A 1 190 ? -5.970 28.971 -27.016 1.00 46.16 190 LEU A CA 1
ATOM 1380 C C . LEU A 1 190 ? -5.053 28.535 -28.173 1.00 46.16 190 LEU A C 1
ATOM 1382 O O . LEU A 1 190 ? -5.446 28.642 -29.338 1.00 46.16 190 LEU A O 1
ATOM 1386 N N . GLY A 1 191 ? -3.874 27.979 -27.875 1.00 43.88 191 GLY A N 1
ATOM 1387 C CA . GLY A 1 191 ? -2.967 27.423 -28.884 1.00 43.88 191 GLY A CA 1
ATOM 1388 C C . GLY A 1 191 ? -3.579 26.250 -29.660 1.00 43.88 191 GLY A C 1
ATOM 1389 O O . GLY A 1 191 ? -3.451 26.186 -30.883 1.00 43.88 191 GLY A O 1
ATOM 1390 N N . ALA A 1 192 ? -4.324 25.371 -28.981 1.00 48.53 192 ALA A N 1
ATOM 1391 C CA . ALA A 1 192 ? -5.018 24.252 -29.623 1.00 48.53 192 ALA A CA 1
ATOM 1392 C C . ALA A 1 192 ? -6.172 24.715 -30.536 1.00 48.53 192 ALA A C 1
ATOM 1394 O O . ALA A 1 192 ? -6.363 24.171 -31.626 1.00 48.53 192 ALA A O 1
ATOM 1395 N N . ALA A 1 193 ? -6.900 25.767 -30.147 1.00 47.56 193 ALA A N 1
ATOM 1396 C CA . ALA A 1 193 ? -7.999 26.315 -30.944 1.00 47.56 193 ALA A CA 1
ATOM 1397 C C . ALA A 1 193 ? -7.518 27.042 -32.218 1.00 47.56 193 ALA A C 1
ATOM 1399 O O . ALA A 1 193 ? -8.147 26.932 -33.273 1.00 47.56 193 ALA A O 1
ATOM 1400 N N . LEU A 1 194 ? -6.374 27.734 -32.170 1.00 50.25 194 LEU A N 1
ATOM 1401 C CA . LEU A 1 194 ? -5.820 28.444 -33.333 1.00 50.25 194 LEU A CA 1
ATOM 1402 C C . LEU A 1 194 ? -5.245 27.502 -34.403 1.00 50.25 194 LEU A C 1
ATOM 1404 O O . LEU A 1 194 ? -5.330 27.804 -35.596 1.00 50.25 194 LEU A O 1
ATOM 1408 N N . VAL A 1 195 ? -4.737 26.328 -34.014 1.00 52.78 195 VAL A N 1
ATOM 1409 C CA .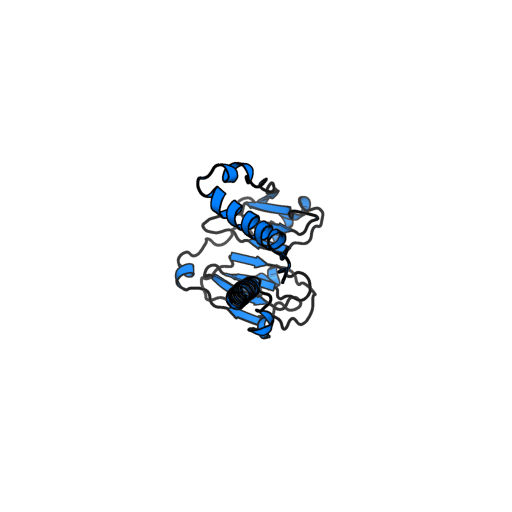 VAL A 1 195 ? -4.291 25.295 -34.968 1.00 52.78 195 VAL A CA 1
ATOM 1410 C C . VAL A 1 195 ? -5.480 24.644 -35.688 1.00 52.78 195 VAL A C 1
ATOM 1412 O O . VAL A 1 195 ? -5.384 24.359 -36.883 1.00 52.78 195 VAL A O 1
ATOM 1415 N N . ALA A 1 196 ? -6.624 24.488 -35.015 1.00 47.94 196 ALA A N 1
ATOM 1416 C CA . ALA A 1 196 ? -7.852 23.993 -35.638 1.00 47.94 196 ALA A CA 1
ATOM 1417 C C . ALA A 1 196 ? -8.488 25.018 -36.601 1.00 47.94 196 ALA A C 1
ATOM 1419 O O . ALA A 1 196 ? -9.048 24.634 -37.629 1.00 47.94 196 ALA A O 1
ATOM 1420 N N . LEU A 1 197 ? -8.362 26.322 -36.323 1.00 45.31 197 LEU A N 1
ATOM 1421 C CA . LEU A 1 197 ? -8.989 27.378 -37.130 1.00 45.31 197 LEU A CA 1
ATOM 1422 C C . LEU A 1 197 ? -8.121 27.865 -38.314 1.00 45.31 197 LEU A C 1
ATOM 1424 O O . LEU A 1 197 ? -8.644 28.416 -39.283 1.00 45.31 197 LEU A O 1
ATOM 1428 N N . GLY A 1 198 ? -6.805 27.625 -38.290 1.00 48.19 198 GLY A N 1
ATOM 1429 C CA . GLY A 1 198 ? -5.847 28.116 -39.294 1.00 48.19 198 GLY A CA 1
ATOM 1430 C C . GLY A 1 198 ? -5.722 27.308 -40.598 1.00 48.19 198 GLY A C 1
ATOM 1431 O O . GLY A 1 198 ? -4.928 27.672 -41.466 1.00 48.19 198 GLY A O 1
ATOM 1432 N N . LEU A 1 199 ? -6.477 26.217 -40.783 1.00 50.72 199 LEU A N 1
ATOM 1433 C CA . LEU A 1 199 ? -6.342 25.329 -41.954 1.00 50.72 199 LEU A CA 1
ATOM 1434 C C . LEU A 1 199 ? -7.253 25.662 -43.152 1.00 50.72 199 LEU A C 1
ATOM 1436 O O . LEU A 1 199 ? -7.230 24.940 -44.153 1.00 50.72 199 LEU A O 1
ATOM 1440 N N . ARG A 1 200 ? -7.988 26.784 -43.144 1.00 49.78 200 ARG A N 1
ATOM 1441 C CA . ARG A 1 200 ? -8.738 27.247 -44.330 1.00 49.78 200 ARG A CA 1
ATOM 1442 C C . ARG A 1 200 ? -7.816 27.969 -45.325 1.00 49.78 200 ARG A C 1
ATOM 1444 O O . ARG A 1 200 ? -7.705 29.191 -45.353 1.00 49.78 200 ARG A O 1
ATOM 1451 N N . ARG A 1 201 ? -7.131 27.178 -46.157 1.00 54.75 201 ARG A N 1
ATOM 1452 C CA . ARG A 1 201 ? -6.339 27.640 -47.312 1.00 54.75 201 ARG A CA 1
ATOM 1453 C C . ARG A 1 201 ? -7.187 28.514 -48.252 1.00 54.75 201 ARG A C 1
ATOM 1455 O O . ARG A 1 201 ? -8.202 28.050 -48.764 1.00 54.75 201 ARG A O 1
ATOM 1462 N N . ARG A 1 202 ? -6.722 29.730 -48.567 1.00 52.38 202 ARG A N 1
ATOM 1463 C CA . ARG A 1 202 ? -7.177 30.481 -49.753 1.00 52.38 202 ARG A CA 1
ATOM 1464 C C . ARG A 1 202 ? -6.585 29.853 -51.029 1.00 52.38 202 ARG A C 1
ATOM 1466 O O . ARG A 1 202 ? -5.372 29.633 -51.064 1.00 52.38 202 ARG A O 1
ATOM 1473 N N . PRO A 1 203 ? -7.379 29.595 -52.083 1.00 58.09 203 PRO A N 1
ATOM 1474 C CA . PRO A 1 203 ? -6.851 29.204 -53.387 1.00 58.09 203 PRO A CA 1
ATOM 1475 C C . PRO A 1 203 ? -6.269 30.417 -54.133 1.00 58.09 203 PRO A C 1
ATOM 1477 O O . PRO A 1 203 ? -6.877 31.486 -54.175 1.00 58.09 203 PRO A O 1
ATOM 1480 N N . LYS A 1 204 ? -5.086 30.235 -54.736 1.00 59.38 204 LYS A N 1
ATOM 1481 C CA . LYS A 1 204 ? -4.485 31.170 -55.700 1.00 59.38 204 LYS A CA 1
ATOM 1482 C C . LYS A 1 204 ? -5.349 31.201 -56.963 1.00 59.38 204 LYS A C 1
ATOM 1484 O O . LYS A 1 204 ? -5.535 30.157 -57.587 1.00 59.38 204 LYS A O 1
ATOM 1489 N N . ARG A 1 205 ? -5.836 32.381 -57.352 1.00 60.41 205 ARG A N 1
ATOM 1490 C CA . ARG A 1 205 ? -6.249 32.624 -58.738 1.00 60.41 205 ARG A CA 1
ATOM 1491 C C . ARG A 1 205 ? -5.021 33.032 -59.550 1.00 60.41 205 ARG A C 1
ATOM 1493 O O . ARG A 1 205 ? -4.144 33.713 -59.023 1.00 60.41 205 ARG A O 1
ATOM 1500 N N . ARG A 1 206 ? -4.970 32.454 -60.750 1.00 73.31 206 ARG A N 1
ATOM 1501 C CA . ARG A 1 206 ? -3.952 32.618 -61.788 1.00 73.31 206 ARG A CA 1
ATOM 1502 C C . ARG A 1 206 ? -3.880 34.055 -62.273 1.00 73.31 206 ARG A C 1
ATOM 1504 O O . ARG A 1 206 ? -4.945 34.709 -62.242 1.00 73.31 206 ARG A O 1
#

Secondary structure (DSSP, 8-state):
-HHHHHHHHHHHHHHHHHHTTTTHHHH-GGGG----SPPPPHHHHHHHHHHHSPTTPPEEEEE--SSSSPEEEEETTS-EEEE-TTT--EEEEE---TTGGG--PPPPSS-HHHHHHHHGGGTTTPPEEEEE--BTTBSEEEEEE--SSS--EEEEETTT--EEEE------HHHHTTSTTHHHHHHHHHHHHHHHHTT-PPPPP-